Protein AF-A0A8K0F3T7-F1 (afdb_monomer)

Structure (mmCIF, N/CA/C/O backbone):
data_AF-A0A8K0F3T7-F1
#
_entry.id   AF-A0A8K0F3T7-F1
#
loop_
_atom_site.group_PDB
_atom_site.id
_atom_site.type_symbol
_atom_site.label_atom_id
_atom_site.label_alt_id
_atom_site.label_comp_id
_atom_site.label_asym_id
_atom_site.label_entity_id
_atom_site.label_seq_id
_atom_site.pdbx_PDB_ins_code
_atom_site.Cartn_x
_atom_site.Cartn_y
_atom_site.Cartn_z
_atom_site.occupancy
_atom_site.B_iso_or_equiv
_atom_site.auth_seq_id
_atom_site.auth_comp_id
_atom_site.auth_asym_id
_atom_site.auth_atom_id
_atom_site.pdbx_PDB_model_num
ATOM 1 N N . MET A 1 1 ? 2.747 3.593 16.540 1.00 87.81 1 MET A N 1
ATOM 2 C CA . MET A 1 1 ? 2.488 4.051 17.927 1.00 87.81 1 MET A CA 1
ATOM 3 C C . MET A 1 1 ? 2.787 5.531 18.141 1.00 87.81 1 MET A C 1
ATOM 5 O O . MET A 1 1 ? 2.122 6.129 18.968 1.00 87.81 1 MET A O 1
ATOM 9 N N . SER A 1 2 ? 3.743 6.140 17.430 1.00 93.00 2 SER A N 1
ATOM 10 C CA . SER A 1 2 ? 4.017 7.581 17.570 1.00 93.00 2 SER A CA 1
ATOM 11 C C . SER A 1 2 ? 2.900 8.454 16.990 1.00 93.00 2 SER A C 1
ATOM 13 O O . SER A 1 2 ? 2.415 9.349 17.666 1.00 93.00 2 SER A O 1
ATOM 15 N N . ILE A 1 3 ? 2.458 8.155 15.761 1.00 94.00 3 ILE A N 1
ATOM 16 C CA . ILE A 1 3 ? 1.391 8.910 15.084 1.00 94.00 3 ILE A CA 1
ATOM 17 C C . ILE A 1 3 ? 0.014 8.526 15.632 1.00 94.00 3 ILE A C 1
ATOM 19 O O . ILE A 1 3 ? -0.672 9.357 16.211 1.00 94.00 3 ILE A O 1
ATOM 23 N N . GLY A 1 4 ? -0.355 7.243 15.547 1.00 92.88 4 GLY A N 1
ATOM 24 C CA . GLY A 1 4 ? -1.519 6.683 16.247 1.00 92.88 4 GLY A CA 1
ATOM 25 C C . GLY A 1 4 ? -1.241 6.500 17.740 1.00 92.88 4 GLY A C 1
ATOM 26 O O . GLY A 1 4 ? -1.203 5.370 18.227 1.00 92.88 4 GLY A O 1
ATOM 27 N N . SER A 1 5 ? -0.930 7.594 18.433 1.00 92.81 5 SER A N 1
ATOM 28 C CA . SER A 1 5 ? -0.609 7.572 19.859 1.00 92.81 5 SER A CA 1
ATOM 29 C C . SER A 1 5 ? -1.842 7.259 20.699 1.00 92.81 5 SER A C 1
ATOM 31 O O . SER A 1 5 ? -2.964 7.605 20.338 1.00 92.81 5 SER A O 1
ATOM 33 N N . ASN A 1 6 ? -1.628 6.565 21.819 1.00 94.06 6 ASN A N 1
ATOM 34 C CA . ASN A 1 6 ? -2.686 6.156 22.747 1.00 94.06 6 ASN A CA 1
ATOM 35 C C . ASN A 1 6 ? -3.781 5.243 22.144 1.00 94.06 6 ASN A C 1
ATOM 37 O O . ASN A 1 6 ? -4.846 5.081 22.732 1.00 94.06 6 ASN A O 1
ATOM 41 N N . ILE A 1 7 ? -3.509 4.608 21.000 1.00 96.06 7 ILE A N 1
ATOM 42 C CA . ILE A 1 7 ? -4.363 3.575 20.403 1.00 96.06 7 ILE A CA 1
ATOM 43 C C . ILE A 1 7 ? -3.750 2.197 20.710 1.00 96.06 7 ILE A C 1
ATOM 45 O O . ILE A 1 7 ? -2.556 1.995 20.445 1.00 96.06 7 ILE A O 1
ATOM 49 N N . PRO A 1 8 ? -4.522 1.229 21.253 1.00 96.12 8 PRO A N 1
ATOM 50 C CA . PRO A 1 8 ? -4.035 -0.128 21.486 1.00 96.12 8 PRO A CA 1
ATOM 51 C C . PRO A 1 8 ? -3.409 -0.725 20.222 1.00 96.12 8 PRO A C 1
ATOM 53 O O . PRO A 1 8 ? -4.045 -0.789 19.174 1.00 96.12 8 PRO A O 1
ATOM 56 N N . THR A 1 9 ? -2.148 -1.147 20.322 1.00 96.38 9 THR A N 1
ATOM 57 C CA . THR A 1 9 ? -1.361 -1.648 19.187 1.00 96.38 9 THR A CA 1
ATOM 58 C C . THR A 1 9 ? -0.977 -3.097 19.431 1.00 96.38 9 THR A C 1
ATOM 60 O O . THR A 1 9 ? -0.524 -3.444 20.521 1.00 96.38 9 THR A O 1
ATOM 63 N N . TRP A 1 10 ? -1.184 -3.943 18.425 1.00 95.12 10 TRP A N 1
ATOM 64 C CA . TRP A 1 10 ? -0.822 -5.356 18.463 1.00 95.12 10 TRP A CA 1
ATOM 65 C C . TRP A 1 10 ? 0.376 -5.596 17.550 1.00 95.12 10 TRP A C 1
ATOM 67 O O . TRP A 1 10 ? 0.512 -4.941 16.518 1.00 95.12 10 TRP A O 1
ATOM 77 N N . PHE A 1 11 ? 1.211 -6.561 17.920 1.00 92.81 11 PHE A N 1
ATOM 78 C CA . PHE A 1 11 ? 2.224 -7.125 17.038 1.00 92.81 11 PHE A CA 1
ATOM 79 C C . PHE A 1 11 ? 1.815 -8.557 16.726 1.00 92.81 11 PHE A C 1
ATOM 81 O O . PHE A 1 11 ? 1.637 -9.359 17.643 1.00 92.81 11 PHE A O 1
ATOM 88 N N . TRP A 1 12 ? 1.638 -8.853 15.441 1.00 89.31 12 TRP A N 1
ATOM 89 C CA . TRP A 1 12 ? 1.370 -10.202 14.962 1.00 89.31 12 TRP A CA 1
ATOM 90 C C . TRP A 1 12 ? 2.660 -10.791 14.412 1.00 89.31 12 TRP A C 1
ATOM 92 O O . TRP A 1 12 ? 3.339 -10.141 13.621 1.00 89.31 12 TRP A O 1
ATOM 102 N N . SER A 1 13 ? 3.002 -12.005 14.828 1.00 84.00 13 SER A N 1
ATOM 103 C CA . SER A 1 13 ? 4.178 -12.711 14.331 1.00 84.00 13 SER A CA 1
ATOM 104 C C . SER A 1 13 ? 3.802 -14.150 14.021 1.00 84.00 13 SER A C 1
ATOM 106 O O . SER A 1 13 ? 3.342 -14.877 14.897 1.00 84.00 13 SER A O 1
ATOM 108 N N . THR A 1 14 ? 4.008 -14.537 12.769 1.00 76.94 14 THR A N 1
ATOM 109 C CA . THR A 1 14 ? 4.097 -15.927 12.325 1.00 76.94 14 THR A CA 1
ATOM 110 C C . THR A 1 14 ? 5.563 -16.327 12.498 1.00 76.94 14 THR A C 1
ATOM 112 O O . THR A 1 14 ? 6.448 -15.748 11.870 1.00 76.94 14 THR A O 1
ATOM 115 N N . GLY A 1 15 ? 5.860 -17.184 13.474 1.00 65.94 15 GLY A N 1
ATOM 116 C CA . GLY A 1 15 ? 7.243 -17.546 13.792 1.00 65.94 15 GLY A CA 1
ATOM 117 C C . GLY A 1 15 ? 7.843 -18.506 12.760 1.00 65.94 15 GLY A C 1
ATOM 118 O O . GLY A 1 15 ? 7.143 -19.372 12.252 1.00 65.94 15 GLY A O 1
ATOM 119 N N . GLY A 1 16 ? 9.157 -18.423 12.531 1.00 65.06 16 GLY A N 1
ATOM 120 C CA . GLY A 1 16 ? 9.897 -19.383 11.703 1.00 65.06 16 GLY A CA 1
ATOM 121 C C . GLY A 1 16 ? 10.765 -18.728 10.630 1.00 65.06 16 GLY A C 1
ATOM 122 O O . GLY A 1 16 ? 10.668 -17.533 10.372 1.00 65.06 16 GLY A O 1
ATOM 123 N N . LEU A 1 17 ? 11.656 -19.523 10.031 1.00 59.69 17 LEU A N 1
ATOM 124 C CA . LEU A 1 17 ? 12.295 -19.184 8.759 1.00 59.69 17 LEU A CA 1
ATOM 125 C C . LEU A 1 17 ? 11.420 -19.762 7.648 1.00 59.69 17 LEU A C 1
ATOM 127 O O . LEU A 1 17 ? 11.142 -20.962 7.655 1.00 59.69 17 LEU A O 1
ATOM 131 N N . HIS A 1 18 ? 11.000 -18.923 6.708 1.00 64.38 18 HIS A N 1
ATOM 132 C CA . HIS A 1 18 ? 10.172 -19.340 5.583 1.00 64.38 18 HIS A CA 1
ATOM 133 C C . HIS A 1 18 ? 11.027 -19.361 4.312 1.00 64.38 18 HIS A C 1
ATOM 135 O O . HIS A 1 18 ? 11.317 -18.328 3.717 1.00 64.38 18 HIS A O 1
ATOM 141 N N . GLU A 1 19 ? 11.477 -20.551 3.910 1.00 56.78 19 GLU A N 1
ATOM 142 C CA . GLU A 1 19 ? 12.203 -20.748 2.651 1.00 56.78 19 GLU A CA 1
ATOM 143 C C . GLU A 1 19 ? 11.194 -20.805 1.492 1.00 56.78 19 GLU A C 1
ATOM 145 O O . GLU A 1 19 ? 10.711 -21.873 1.123 1.00 56.78 19 GLU A O 1
ATOM 150 N N . GLY A 1 20 ? 10.821 -19.649 0.936 1.00 67.31 20 GLY A N 1
ATOM 151 C CA . GLY A 1 20 ? 10.103 -19.589 -0.340 1.00 67.31 20 GLY A CA 1
ATOM 152 C C . GLY A 1 20 ? 9.117 -18.436 -0.470 1.00 67.31 20 GLY A C 1
ATOM 153 O O . GLY A 1 20 ? 9.285 -17.611 -1.357 1.00 67.31 20 GLY A O 1
ATOM 154 N N . GLN A 1 21 ? 8.084 -18.415 0.371 1.00 68.88 21 GLN A N 1
ATOM 155 C CA . GLN A 1 21 ? 7.034 -17.395 0.356 1.00 68.88 21 GLN A CA 1
ATOM 156 C C . GLN A 1 21 ? 6.893 -16.798 1.743 1.00 68.88 21 GLN A C 1
ATOM 158 O O . GLN A 1 21 ? 6.942 -17.528 2.738 1.00 68.88 21 GLN A O 1
ATOM 163 N N . GLU A 1 22 ? 6.633 -15.498 1.792 1.00 77.56 22 GLU A N 1
ATOM 164 C CA . GLU A 1 22 ? 6.217 -14.866 3.032 1.00 77.56 22 GLU A CA 1
ATOM 165 C C . GLU A 1 22 ? 4.947 -15.558 3.570 1.00 77.56 22 GLU A C 1
ATOM 167 O O . GLU A 1 22 ? 4.042 -15.897 2.790 1.00 77.56 22 GLU A O 1
ATOM 172 N N . PRO A 1 23 ? 4.830 -15.775 4.895 1.00 84.12 23 PRO A N 1
ATOM 173 C CA . PRO A 1 23 ? 3.755 -16.545 5.531 1.00 84.12 23 PRO A CA 1
ATOM 174 C C . PRO A 1 23 ? 2.404 -15.801 5.552 1.00 84.12 23 PRO A C 1
ATOM 176 O O . PRO A 1 23 ? 1.616 -15.918 6.491 1.00 84.12 23 PRO A O 1
ATOM 179 N N . PHE A 1 24 ? 2.092 -15.035 4.502 1.00 84.88 24 PHE A N 1
ATOM 180 C CA . PHE A 1 24 ? 0.858 -14.265 4.378 1.00 84.88 24 PHE A CA 1
ATOM 181 C C . PHE A 1 24 ? -0.384 -15.131 4.488 1.00 84.88 24 PHE A C 1
ATOM 183 O O . PHE A 1 24 ? -1.367 -14.698 5.084 1.00 84.88 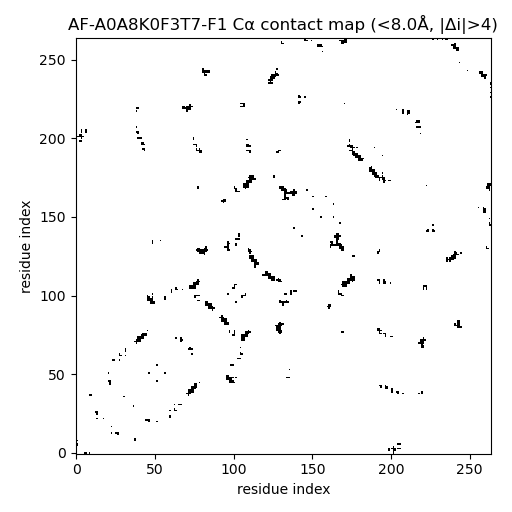24 PHE A O 1
ATOM 190 N N . LEU A 1 25 ? -0.368 -16.334 3.909 1.00 89.19 25 LEU A N 1
ATOM 191 C CA . LEU A 1 25 ? -1.531 -17.210 3.975 1.00 89.19 25 LEU A CA 1
ATOM 192 C C . LEU A 1 25 ? -1.830 -17.630 5.416 1.00 89.19 25 LEU A C 1
ATOM 194 O O . LEU A 1 25 ? -2.983 -17.550 5.824 1.00 89.19 25 LEU A O 1
ATOM 198 N N . GLU A 1 26 ? -0.802 -18.017 6.172 1.00 90.50 26 GLU A N 1
ATOM 199 C CA . GLU A 1 26 ? -0.924 -18.377 7.588 1.00 90.50 26 GLU A CA 1
ATOM 200 C C . GLU A 1 26 ? -1.442 -17.185 8.395 1.00 90.50 26 GLU A C 1
ATOM 202 O O . GLU A 1 26 ? -2.501 -17.273 9.015 1.00 90.50 26 GLU A O 1
ATOM 207 N N . PHE A 1 27 ? -0.790 -16.026 8.265 1.00 92.00 27 PHE A N 1
ATOM 208 C CA . PHE A 1 27 ? -1.228 -14.789 8.911 1.00 92.00 27 PHE A CA 1
ATOM 209 C C . PHE A 1 27 ? -2.701 -14.453 8.611 1.00 92.00 27 PHE A C 1
ATOM 211 O O . PHE A 1 27 ? -3.464 -14.107 9.512 1.00 92.00 27 PHE A O 1
ATOM 218 N N . LEU A 1 28 ? -3.131 -14.552 7.351 1.00 92.81 28 LEU A N 1
ATOM 219 C CA . LEU A 1 28 ? -4.491 -14.200 6.940 1.00 92.81 28 LEU A CA 1
ATOM 220 C C . LEU A 1 28 ? -5.542 -15.239 7.361 1.00 92.81 28 LEU A C 1
ATOM 222 O O . LEU A 1 28 ? -6.709 -14.886 7.587 1.00 92.81 28 LEU A O 1
ATOM 226 N N . GLN A 1 29 ? -5.148 -16.508 7.474 1.00 92.56 29 GLN A N 1
ATOM 227 C CA . GLN A 1 29 ? -5.981 -17.557 8.054 1.00 92.56 29 GLN A CA 1
ATOM 228 C C . GLN A 1 29 ? -6.178 -17.308 9.548 1.00 92.56 29 GLN A C 1
ATOM 230 O O . GLN A 1 29 ? -7.325 -17.213 9.985 1.00 92.56 29 GLN A O 1
ATOM 235 N N . ASP A 1 30 ? -5.105 -17.049 10.293 1.00 93.25 30 ASP A N 1
ATOM 236 C CA . ASP A 1 30 ? -5.209 -16.735 11.718 1.00 93.25 30 ASP A CA 1
ATOM 237 C C . ASP A 1 30 ? -6.005 -15.447 11.965 1.00 93.25 30 ASP A C 1
ATOM 239 O O . ASP A 1 30 ? -6.835 -15.369 12.879 1.00 93.25 30 ASP A O 1
ATOM 243 N N . LEU A 1 31 ? -5.807 -14.434 11.112 1.00 93.81 31 LEU A N 1
ATOM 244 C CA . LEU A 1 31 ? -6.595 -13.208 11.137 1.00 93.81 31 LEU A CA 1
ATOM 245 C C . LEU A 1 31 ? -8.082 -13.532 10.985 1.00 93.81 31 LEU A C 1
ATOM 247 O O . LEU A 1 31 ? -8.900 -12.979 11.721 1.00 93.81 31 LEU A O 1
ATOM 251 N N . SER A 1 32 ? -8.442 -14.405 10.038 1.00 93.56 32 SER A N 1
ATOM 252 C CA . SER A 1 32 ? -9.826 -14.828 9.781 1.00 93.56 32 SER A CA 1
ATOM 253 C C . SER A 1 32 ? -10.441 -15.607 10.941 1.00 93.56 32 SER A C 1
ATOM 255 O O . SER A 1 32 ? -11.632 -15.440 11.204 1.00 93.56 32 SER A O 1
ATOM 257 N N . ASP A 1 33 ? -9.637 -16.409 11.633 1.00 94.50 33 ASP A N 1
ATOM 258 C CA . ASP A 1 33 ? -10.076 -17.257 12.742 1.00 94.50 33 ASP A CA 1
ATOM 259 C C . ASP A 1 33 ? -10.137 -16.498 14.080 1.00 94.50 33 ASP A C 1
ATOM 261 O O . ASP A 1 33 ? -10.765 -16.944 15.043 1.00 94.50 33 ASP A O 1
ATOM 265 N N . THR A 1 34 ? -9.560 -15.297 14.135 1.00 94.88 34 THR A N 1
ATOM 266 C CA . THR A 1 34 ? -9.582 -14.438 15.320 1.00 94.88 34 THR A CA 1
ATOM 267 C C . THR A 1 34 ? -10.763 -13.473 15.282 1.00 94.88 34 THR A C 1
ATOM 269 O O . THR A 1 34 ? -10.870 -12.618 14.403 1.00 94.88 34 THR A O 1
ATOM 272 N N . SER A 1 35 ? -11.659 -13.570 16.269 1.00 92.56 35 SER A N 1
ATOM 273 C CA . SER A 1 35 ? -12.914 -12.802 16.314 1.00 92.56 35 SER A CA 1
ATOM 274 C C . SER A 1 35 ? -12.713 -11.296 16.514 1.00 92.56 35 SER A C 1
ATOM 276 O O . SER A 1 35 ? -13.341 -10.497 15.817 1.00 92.56 35 SER A O 1
ATOM 278 N N . VAL A 1 36 ? -11.825 -10.909 17.433 1.00 93.75 36 VAL A N 1
ATOM 279 C CA . VAL A 1 36 ? -11.496 -9.513 17.748 1.00 93.75 36 VAL A CA 1
ATOM 280 C C . VAL A 1 36 ? -10.074 -9.229 17.296 1.00 93.75 36 VAL A C 1
ATOM 282 O O . VAL A 1 36 ? -9.128 -9.813 17.814 1.00 93.75 36 VAL A O 1
ATOM 285 N N . VAL A 1 37 ? -9.936 -8.320 16.336 1.00 96.06 37 VAL A N 1
ATOM 286 C CA . VAL A 1 37 ? -8.655 -7.925 15.740 1.00 96.06 37 VAL A CA 1
ATOM 287 C C . VAL A 1 37 ? -8.610 -6.402 15.583 1.00 96.06 37 VAL A C 1
ATOM 289 O O . VAL A 1 37 ? -9.671 -5.767 15.554 1.00 96.06 37 VAL A O 1
ATOM 292 N N . PRO A 1 38 ? -7.418 -5.788 15.482 1.00 96.75 38 PRO A N 1
ATOM 293 C CA . PRO A 1 38 ? -7.299 -4.365 15.183 1.00 96.75 38 PRO A CA 1
ATOM 294 C C . PRO A 1 38 ? -7.986 -4.000 13.861 1.00 96.75 38 PRO A C 1
ATOM 296 O O . PRO A 1 38 ? -7.896 -4.736 12.881 1.00 96.75 38 PRO A O 1
ATOM 299 N N . TYR A 1 39 ? -8.638 -2.836 13.814 1.00 97.94 39 TYR A N 1
ATOM 300 C CA . TYR A 1 39 ? -9.322 -2.361 12.603 1.00 97.94 39 TYR A CA 1
ATOM 301 C C . TYR A 1 39 ? -8.370 -1.933 11.485 1.00 97.94 39 TYR A C 1
ATOM 303 O O . TYR A 1 39 ? -8.787 -1.874 10.332 1.00 97.94 39 TYR A O 1
ATOM 311 N N . VAL A 1 40 ? -7.121 -1.601 11.818 1.00 98.44 40 VAL A N 1
ATOM 312 C CA . VAL A 1 40 ? -6.089 -1.200 10.859 1.00 98.44 40 VAL A CA 1
ATOM 313 C C . VAL A 1 40 ? -4.886 -2.115 11.034 1.00 98.44 40 VAL A C 1
ATOM 315 O O . VAL A 1 40 ? -4.372 -2.263 12.142 1.00 98.44 40 VAL A O 1
ATOM 318 N N . ILE A 1 41 ? -4.451 -2.725 9.938 1.00 97.88 41 ILE A N 1
ATOM 319 C CA . ILE A 1 41 ? -3.355 -3.689 9.889 1.00 97.88 41 ILE A CA 1
ATOM 320 C C . ILE A 1 41 ? -2.280 -3.117 8.971 1.00 97.88 41 ILE A C 1
ATOM 322 O O . ILE A 1 41 ? -2.563 -2.798 7.820 1.00 97.88 41 ILE A O 1
ATOM 326 N N . SER A 1 42 ? -1.064 -2.978 9.494 1.00 97.81 42 SER A N 1
ATOM 327 C CA . SER A 1 42 ? 0.100 -2.454 8.775 1.00 97.81 42 SER A CA 1
ATOM 328 C C . SER A 1 42 ? 1.072 -3.578 8.474 1.00 97.81 42 SER A C 1
ATOM 330 O O . SER A 1 42 ? 1.465 -4.284 9.402 1.00 97.81 42 SER A O 1
ATOM 332 N N . ILE A 1 43 ? 1.478 -3.727 7.213 1.00 96.00 43 ILE A N 1
ATOM 333 C CA . ILE A 1 43 ? 2.344 -4.825 6.778 1.00 96.00 43 ILE A CA 1
ATOM 334 C C . ILE A 1 43 ? 3.451 -4.295 5.862 1.00 96.00 43 ILE A C 1
ATOM 336 O O . ILE A 1 43 ? 3.182 -3.603 4.885 1.00 96.00 43 ILE A O 1
ATOM 340 N N . SER A 1 44 ? 4.695 -4.650 6.178 1.00 92.31 44 SER A N 1
ATOM 341 C CA . SER A 1 44 ? 5.896 -4.228 5.445 1.00 92.31 44 SER A CA 1
ATOM 342 C C . SER A 1 44 ? 6.689 -5.449 4.967 1.00 92.31 44 SER A C 1
ATOM 344 O O . SER A 1 44 ? 7.851 -5.618 5.313 1.00 92.31 44 SER A O 1
ATOM 346 N N . TYR A 1 45 ? 6.009 -6.331 4.235 1.00 88.56 45 TYR A N 1
ATOM 347 C CA . TYR A 1 45 ? 6.560 -7.534 3.610 1.00 88.56 45 TYR A CA 1
ATOM 348 C C . TYR A 1 45 ? 5.963 -7.672 2.208 1.00 88.56 45 TYR A C 1
ATOM 350 O O . TYR A 1 45 ? 4.823 -7.246 1.983 1.00 88.56 45 TYR A O 1
ATOM 358 N N . GLY A 1 46 ? 6.692 -8.308 1.297 1.00 91.50 46 GLY A N 1
ATOM 359 C CA . GLY A 1 46 ? 6.235 -8.579 -0.059 1.00 91.50 46 GLY A CA 1
ATOM 360 C C . GLY A 1 46 ? 7.225 -9.435 -0.838 1.00 91.50 46 GLY A C 1
ATOM 361 O O . GLY A 1 46 ? 8.397 -9.522 -0.487 1.00 91.50 46 GLY A O 1
ATOM 362 N N . ASP A 1 47 ? 6.722 -10.041 -1.903 1.00 93.00 47 ASP A N 1
ATOM 363 C CA . ASP A 1 47 ? 7.480 -10.776 -2.904 1.00 93.00 47 ASP A CA 1
ATOM 364 C C . ASP A 1 47 ? 7.264 -10.102 -4.264 1.00 93.00 47 ASP A C 1
ATOM 366 O O . ASP A 1 47 ? 6.197 -9.535 -4.522 1.00 93.00 47 ASP A O 1
ATOM 370 N N . HIS A 1 48 ? 8.213 -10.239 -5.185 1.00 94.06 48 HIS A N 1
ATOM 371 C CA . HIS A 1 48 ? 7.967 -9.854 -6.573 1.00 94.06 48 HIS A CA 1
ATOM 372 C C . HIS A 1 48 ? 6.782 -10.648 -7.137 1.00 94.06 48 HIS A C 1
ATOM 374 O O . HIS A 1 48 ? 6.746 -11.876 -7.076 1.00 94.06 48 HIS A O 1
ATOM 380 N N . GLU A 1 49 ? 5.818 -9.973 -7.762 1.00 95.38 49 GLU A N 1
ATOM 381 C CA . GLU A 1 49 ? 4.580 -10.595 -8.251 1.00 95.38 49 GLU A CA 1
ATOM 382 C C . GLU A 1 49 ? 4.859 -11.771 -9.209 1.00 95.38 49 GLU A C 1
ATOM 384 O O . GLU A 1 49 ? 4.117 -12.752 -9.253 1.00 95.38 49 GLU A O 1
ATOM 389 N N . ARG A 1 50 ? 5.975 -11.703 -9.948 1.00 94.31 50 ARG A N 1
ATOM 390 C CA . ARG A 1 50 ? 6.430 -12.729 -10.897 1.00 94.31 50 ARG A CA 1
ATOM 391 C C . ARG A 1 50 ? 6.860 -14.043 -10.233 1.00 94.31 50 ARG A C 1
ATOM 393 O O . ARG A 1 50 ? 6.803 -15.084 -10.887 1.00 94.31 50 ARG A O 1
ATOM 400 N N . THR A 1 51 ? 7.339 -14.021 -8.988 1.00 93.38 51 THR A N 1
ATOM 401 C CA . THR A 1 51 ? 7.842 -15.228 -8.302 1.00 93.38 51 THR A CA 1
ATOM 402 C C . THR A 1 51 ? 6.714 -16.069 -7.708 1.00 93.38 51 THR A C 1
ATOM 404 O O . THR A 1 51 ? 6.920 -17.237 -7.373 1.00 93.38 51 THR A O 1
ATOM 407 N N . LEU A 1 52 ? 5.505 -15.511 -7.623 1.00 94.00 52 LEU A N 1
ATOM 408 C CA . LEU A 1 52 ? 4.330 -16.162 -7.065 1.00 94.00 52 LEU A CA 1
ATOM 409 C C . LEU A 1 52 ? 3.451 -16.782 -8.155 1.00 94.00 52 LEU A C 1
ATOM 411 O O . LEU A 1 52 ? 3.321 -16.269 -9.266 1.00 94.00 52 LEU A O 1
ATOM 415 N N . SER A 1 53 ? 2.765 -17.878 -7.821 1.00 95.62 53 SER A N 1
ATOM 416 C CA . SER A 1 53 ? 1.731 -18.412 -8.708 1.00 95.62 53 SER A CA 1
ATOM 417 C C . SER A 1 53 ? 0.494 -17.514 -8.705 1.00 95.62 53 SER A C 1
ATOM 419 O O . SER A 1 53 ? 0.088 -16.961 -7.676 1.00 95.62 53 SER A O 1
ATOM 421 N N . VAL A 1 54 ? -0.161 -17.402 -9.861 1.00 97.19 54 VAL A N 1
ATOM 422 C CA . VAL A 1 54 ? -1.408 -16.636 -10.000 1.00 97.19 54 VAL A CA 1
ATOM 423 C C . VAL A 1 54 ? -2.497 -17.196 -9.081 1.00 97.19 54 VAL A C 1
ATOM 425 O O . VAL A 1 54 ? -3.299 -16.441 -8.533 1.00 97.19 54 VAL A O 1
ATOM 428 N N . GLU A 1 55 ? -2.525 -18.511 -8.878 1.00 96.88 55 GLU A N 1
ATOM 429 C CA . GLU A 1 55 ? -3.442 -19.199 -7.972 1.00 96.88 55 GLU A CA 1
ATOM 430 C C . GLU A 1 55 ? -3.219 -18.778 -6.517 1.00 96.88 55 GLU A C 1
ATOM 432 O O . GLU A 1 55 ? -4.193 -18.487 -5.817 1.00 96.88 55 GLU A O 1
ATOM 437 N N . TYR A 1 56 ? -1.959 -18.696 -6.074 1.00 95.62 56 TYR A N 1
ATOM 438 C CA . TYR A 1 56 ? -1.618 -18.235 -4.730 1.00 95.62 56 TYR A CA 1
ATOM 439 C C . TYR A 1 56 ? -2.048 -16.784 -4.526 1.00 95.62 56 TYR A C 1
ATOM 441 O O . TYR A 1 56 ? -2.790 -16.487 -3.590 1.00 95.62 56 TYR A O 1
ATOM 449 N N . MET A 1 57 ? -1.688 -15.887 -5.446 1.00 97.00 57 MET A N 1
ATOM 450 C CA . MET A 1 57 ? -2.052 -14.474 -5.319 1.00 97.00 57 MET A CA 1
ATOM 451 C C . MET A 1 57 ? -3.574 -14.262 -5.361 1.00 97.00 57 MET A C 1
ATOM 453 O O . MET A 1 57 ? -4.122 -13.459 -4.604 1.00 97.00 57 MET A O 1
ATOM 457 N N . LYS A 1 58 ? -4.303 -15.031 -6.184 1.00 97.81 58 LYS A N 1
ATOM 458 C CA . LYS A 1 58 ? -5.775 -15.039 -6.170 1.00 97.81 58 LYS A CA 1
ATOM 459 C C . LYS A 1 58 ? -6.332 -15.532 -4.837 1.00 97.81 58 LYS A C 1
ATOM 461 O O . LYS A 1 58 ? -7.296 -14.945 -4.350 1.00 97.81 58 LYS A O 1
ATOM 466 N N . ARG A 1 59 ? -5.742 -16.573 -4.236 1.00 96.81 59 ARG A N 1
ATOM 467 C CA . ARG A 1 59 ? -6.141 -17.061 -2.909 1.00 96.81 59 ARG A CA 1
ATOM 468 C C . ARG A 1 59 ? -5.921 -15.991 -1.843 1.00 96.81 59 ARG A C 1
ATOM 470 O O . ARG A 1 59 ? -6.853 -15.702 -1.100 1.00 96.81 59 ARG A O 1
ATOM 477 N N . ILE A 1 60 ? -4.748 -15.369 -1.806 1.00 97.19 60 ILE A N 1
ATOM 478 C CA . ILE A 1 60 ? -4.446 -14.277 -0.875 1.00 97.19 60 ILE A CA 1
ATOM 479 C C . ILE A 1 60 ? -5.426 -13.104 -1.066 1.00 97.19 60 ILE A C 1
ATOM 481 O O . ILE A 1 60 ? -5.961 -12.580 -0.093 1.00 97.19 60 ILE A O 1
ATOM 485 N N . ASN A 1 61 ? -5.791 -12.761 -2.305 1.00 97.81 61 ASN A N 1
ATOM 486 C CA . ASN A 1 61 ? -6.807 -11.735 -2.561 1.00 97.81 61 ASN A CA 1
ATOM 487 C C . ASN A 1 61 ? -8.207 -12.090 -2.048 1.00 97.81 61 ASN A C 1
ATOM 489 O O . ASN A 1 61 ? -8.969 -11.182 -1.713 1.00 97.81 61 ASN A O 1
ATOM 493 N N . VAL A 1 62 ? -8.582 -13.371 -1.991 1.00 97.88 62 VAL A N 1
ATOM 494 C CA . VAL A 1 62 ? -9.829 -13.787 -1.326 1.00 97.88 62 VAL A CA 1
ATOM 495 C C . VAL A 1 62 ? -9.740 -13.515 0.174 1.00 97.88 62 VAL A C 1
ATOM 497 O O . VAL A 1 62 ? -10.707 -13.041 0.768 1.00 97.88 62 VAL A O 1
ATOM 500 N N . GLU A 1 63 ? -8.583 -13.745 0.788 1.00 97.81 63 GLU A N 1
ATOM 501 C CA . GLU A 1 63 ? -8.382 -13.444 2.204 1.00 97.81 63 GLU A CA 1
ATOM 502 C C . GLU A 1 63 ? -8.413 -11.929 2.493 1.00 97.81 63 GLU A C 1
ATOM 504 O O . GLU A 1 63 ? -9.060 -11.500 3.449 1.00 97.81 63 GLU A O 1
ATOM 509 N N . PHE A 1 64 ? -7.840 -11.087 1.624 1.00 98.00 64 PHE A N 1
ATOM 510 C CA . PHE A 1 64 ? -7.994 -9.628 1.743 1.00 98.00 64 PHE A CA 1
ATOM 511 C C . PHE A 1 64 ? -9.445 -9.173 1.578 1.00 98.00 64 PHE A C 1
ATOM 513 O O . PHE A 1 64 ? -9.912 -8.313 2.323 1.00 98.00 64 PHE A O 1
ATOM 520 N N . GLN A 1 65 ? -10.204 -9.786 0.665 1.00 97.88 65 GLN A N 1
ATOM 521 C CA . GLN A 1 65 ? -11.641 -9.526 0.549 1.00 97.88 65 GLN A CA 1
ATOM 522 C C . GLN A 1 65 ? -12.391 -9.908 1.830 1.00 97.88 65 GLN A C 1
ATOM 524 O O . GLN A 1 65 ? -13.234 -9.136 2.289 1.00 97.88 65 GLN A O 1
ATOM 529 N N . LYS A 1 66 ? -12.064 -11.056 2.442 1.00 97.44 66 LYS A N 1
ATOM 530 C CA . LYS A 1 66 ? -12.622 -11.472 3.740 1.00 97.44 66 LYS A CA 1
ATOM 531 C C . LYS A 1 66 ? -12.323 -10.447 4.839 1.00 97.44 66 LYS A C 1
ATOM 533 O O . LYS A 1 66 ? -13.210 -10.120 5.626 1.00 97.44 66 LYS A O 1
ATOM 538 N N . ALA A 1 67 ? -11.110 -9.903 4.883 1.00 96.62 67 ALA A N 1
ATOM 539 C CA . ALA A 1 67 ? -10.769 -8.827 5.809 1.00 96.62 67 ALA A CA 1
ATOM 540 C C . ALA A 1 67 ? -11.567 -7.540 5.520 1.00 96.62 67 ALA A C 1
ATOM 542 O O . ALA A 1 67 ? -12.125 -6.936 6.438 1.00 96.62 67 ALA A O 1
ATOM 543 N N . GLY A 1 68 ? -11.710 -7.168 4.246 1.00 96.00 68 GLY A N 1
ATOM 544 C CA . GLY A 1 68 ? -12.490 -6.006 3.821 1.00 96.00 68 GLY A CA 1
ATOM 545 C C . GLY A 1 68 ? -13.966 -6.086 4.228 1.00 96.00 68 GLY A C 1
ATOM 546 O O . GLY A 1 68 ? -14.501 -5.117 4.767 1.00 96.00 68 GLY A O 1
ATOM 547 N N . VAL A 1 69 ? -14.625 -7.242 4.061 1.00 95.56 69 VAL A N 1
ATOM 548 C CA . VAL A 1 69 ? -16.032 -7.421 4.490 1.00 95.56 69 VAL A CA 1
ATOM 549 C C . VAL A 1 69 ? -16.202 -7.431 6.010 1.00 95.56 69 VAL A C 1
ATOM 551 O O . VAL A 1 69 ? -17.286 -7.129 6.503 1.00 95.56 69 VAL A O 1
ATOM 554 N N . ARG A 1 70 ? -15.135 -7.721 6.764 1.00 96.06 70 ARG A N 1
ATOM 555 C CA . ARG A 1 70 ? -15.094 -7.560 8.226 1.00 96.06 70 ARG A CA 1
ATOM 556 C C . ARG A 1 70 ? -14.874 -6.109 8.666 1.00 96.06 70 ARG A C 1
ATOM 558 O O . ARG A 1 70 ? -14.839 -5.845 9.864 1.00 96.06 70 ARG A O 1
ATOM 565 N N . GLY A 1 71 ? -14.733 -5.172 7.727 1.00 96.56 71 GLY A N 1
ATOM 566 C CA . GLY A 1 71 ? -14.485 -3.764 8.025 1.00 96.56 71 GLY A CA 1
ATOM 567 C C . GLY A 1 71 ? -13.046 -3.479 8.449 1.00 96.56 71 GLY A C 1
ATOM 568 O O . GLY A 1 71 ? -12.810 -2.486 9.135 1.00 96.56 71 GLY A O 1
ATOM 569 N N . LEU A 1 72 ? -12.091 -4.328 8.057 1.00 98.19 72 LEU A N 1
ATOM 570 C CA . LEU A 1 72 ? -10.671 -4.115 8.326 1.00 98.19 72 LEU A CA 1
ATOM 571 C C . LEU A 1 72 ? -10.036 -3.286 7.207 1.00 98.19 72 LEU A C 1
ATOM 573 O O . LEU A 1 72 ? -10.342 -3.462 6.026 1.00 98.19 72 LEU A O 1
ATOM 577 N N . THR A 1 73 ? -9.131 -2.395 7.589 1.00 98.50 73 THR A N 1
ATOM 578 C CA . THR A 1 73 ? -8.242 -1.673 6.684 1.00 98.50 73 THR A CA 1
ATOM 579 C C . THR A 1 73 ? -6.879 -2.350 6.707 1.00 98.50 73 THR A C 1
ATOM 581 O O . THR A 1 73 ? -6.262 -2.443 7.766 1.00 98.50 73 THR A O 1
ATOM 584 N N . ILE A 1 74 ? -6.394 -2.811 5.557 1.00 98.12 74 ILE A N 1
ATOM 585 C CA . ILE A 1 74 ? -5.049 -3.382 5.437 1.00 98.12 74 ILE A CA 1
ATOM 586 C C . ILE A 1 74 ? -4.208 -2.440 4.586 1.00 98.12 74 ILE A C 1
ATOM 588 O O . ILE A 1 74 ? -4.576 -2.160 3.442 1.00 98.12 74 ILE A O 1
ATOM 592 N N . VAL A 1 75 ? -3.106 -1.955 5.157 1.00 98.44 75 VAL A N 1
ATOM 593 C CA . VAL A 1 75 ? -2.122 -1.121 4.468 1.00 98.44 75 VAL A CA 1
ATOM 594 C C . VAL A 1 75 ? -0.818 -1.888 4.265 1.00 98.44 75 VAL A C 1
ATOM 596 O O . VAL A 1 75 ? -0.334 -2.545 5.190 1.00 98.44 75 VAL A O 1
ATOM 599 N N . PHE A 1 76 ? -0.267 -1.800 3.058 1.00 98.12 76 PHE A N 1
ATOM 600 C CA . PHE A 1 76 ? 0.976 -2.465 2.666 1.00 98.12 76 PHE A CA 1
ATOM 601 C C . PHE A 1 76 ? 2.020 -1.458 2.201 1.00 98.12 76 PHE A C 1
ATOM 603 O O . PHE A 1 76 ? 1.676 -0.512 1.495 1.00 98.12 76 PHE A O 1
ATOM 610 N N . ALA A 1 77 ? 3.284 -1.701 2.536 1.00 98.25 77 ALA A N 1
ATOM 611 C CA . ALA A 1 77 ? 4.405 -1.013 1.907 1.00 98.25 77 ALA A CA 1
ATOM 612 C C . ALA A 1 77 ? 4.427 -1.307 0.402 1.00 98.25 77 ALA A C 1
ATOM 614 O O . ALA A 1 77 ? 4.160 -2.434 -0.017 1.00 98.25 77 ALA A O 1
ATOM 615 N N . SER A 1 78 ? 4.718 -0.297 -0.417 1.00 97.75 78 SER A N 1
ATOM 616 C CA . SER A 1 78 ? 4.750 -0.455 -1.873 1.00 97.75 78 SER A CA 1
ATOM 617 C C . SER A 1 78 ? 6.003 -1.146 -2.408 1.00 97.75 78 SER A C 1
ATOM 619 O O . SER A 1 78 ? 6.006 -1.505 -3.582 1.00 97.75 78 SER A O 1
ATOM 621 N N . GLY A 1 79 ? 7.051 -1.268 -1.588 1.00 95.62 79 GLY A N 1
ATOM 622 C CA . GLY A 1 79 ? 8.388 -1.701 -1.997 1.00 95.62 79 GLY A CA 1
ATOM 623 C C . GLY A 1 79 ? 9.379 -0.535 -2.034 1.00 95.62 79 GLY A C 1
ATOM 624 O O . GLY A 1 79 ? 8.966 0.629 -2.045 1.00 95.62 79 GLY A O 1
ATOM 625 N N . ASP A 1 80 ? 10.674 -0.858 -2.039 1.00 94.88 80 ASP A N 1
ATOM 626 C CA . ASP A 1 80 ? 11.784 0.107 -1.936 1.00 94.88 80 ASP A CA 1
ATOM 627 C C . ASP A 1 80 ? 12.712 0.095 -3.178 1.00 94.88 80 ASP A C 1
ATOM 629 O O . ASP A 1 80 ? 13.797 0.674 -3.164 1.00 94.88 80 ASP A O 1
ATOM 633 N N . ASP A 1 81 ? 12.267 -0.533 -4.275 1.00 91.25 81 ASP A N 1
ATOM 634 C CA . ASP A 1 81 ? 13.020 -0.689 -5.532 1.00 91.25 81 ASP A CA 1
ATOM 635 C C . ASP A 1 81 ? 12.412 0.103 -6.711 1.00 91.25 81 ASP A C 1
ATOM 637 O O . ASP A 1 81 ? 12.607 -0.224 -7.887 1.00 91.25 81 ASP A O 1
ATOM 641 N N . GLY A 1 82 ? 11.655 1.167 -6.426 1.00 90.62 82 GLY A N 1
ATOM 642 C CA . GLY A 1 82 ? 11.040 2.002 -7.459 1.00 90.62 82 GLY A CA 1
ATOM 643 C C . GLY A 1 82 ? 10.018 1.228 -8.303 1.00 90.62 82 GLY A C 1
ATOM 644 O O . GLY A 1 82 ? 9.068 0.650 -7.785 1.00 90.62 82 GLY A O 1
ATOM 645 N N . ALA A 1 83 ? 10.194 1.203 -9.625 1.00 89.69 83 ALA A N 1
ATOM 646 C CA . ALA A 1 83 ? 9.342 0.386 -10.500 1.00 89.69 83 ALA A CA 1
ATOM 647 C C . ALA A 1 83 ? 9.723 -1.108 -10.524 1.00 89.69 83 ALA A C 1
ATOM 649 O O . ALA A 1 83 ? 9.067 -1.900 -11.204 1.00 89.69 83 ALA A O 1
ATOM 650 N N . GLY A 1 84 ? 10.803 -1.486 -9.835 1.00 90.81 84 GLY A N 1
ATOM 651 C CA . GLY A 1 84 ? 11.441 -2.783 -9.994 1.00 90.81 84 GLY A CA 1
ATOM 652 C C . GLY A 1 84 ? 12.091 -2.940 -11.374 1.00 90.81 84 GLY A C 1
ATOM 653 O O . GLY A 1 84 ? 11.834 -2.185 -12.319 1.00 90.81 84 GLY A O 1
ATOM 654 N N . CYS A 1 85 ? 12.961 -3.936 -11.507 1.00 90.06 85 CYS A N 1
ATOM 655 C CA . CYS A 1 85 ? 13.645 -4.211 -12.763 1.00 90.06 85 CYS A CA 1
ATOM 656 C C . CYS A 1 85 ? 13.927 -5.702 -12.901 1.00 90.06 85 CYS A C 1
ATOM 658 O O . CYS A 1 85 ? 14.833 -6.240 -12.267 1.00 90.06 85 CYS A O 1
ATOM 660 N N . HIS A 1 86 ? 13.210 -6.342 -13.818 1.00 91.19 86 HIS A N 1
ATOM 661 C CA . HIS A 1 86 ? 13.490 -7.712 -14.196 1.00 91.19 86 HIS A CA 1
ATOM 662 C C . HIS A 1 86 ? 14.253 -7.753 -15.518 1.00 91.19 86 HIS A C 1
ATOM 664 O O . HIS A 1 86 ? 13.768 -7.252 -16.536 1.00 91.19 86 HIS A O 1
ATOM 670 N N . ARG A 1 87 ? 15.431 -8.386 -15.512 1.00 91.94 87 ARG A N 1
ATOM 671 C CA . ARG A 1 87 ? 16.224 -8.671 -16.714 1.00 91.94 87 ARG A CA 1
ATOM 672 C C . ARG A 1 87 ? 16.005 -10.113 -17.160 1.00 91.94 87 ARG A C 1
ATOM 674 O O . ARG A 1 87 ? 16.296 -11.044 -16.412 1.00 91.94 87 ARG A O 1
ATOM 681 N N . PHE A 1 88 ? 15.575 -10.283 -18.403 1.00 89.94 88 PHE A N 1
ATOM 682 C CA . PHE A 1 88 ? 15.449 -11.586 -19.046 1.00 89.94 88 PHE A CA 1
ATOM 683 C C . PHE A 1 88 ? 16.790 -12.071 -19.623 1.00 89.94 88 PHE A C 1
ATOM 685 O O . PHE A 1 88 ? 17.733 -11.296 -19.812 1.00 89.94 88 PHE A O 1
ATOM 692 N N . GLU A 1 89 ? 16.877 -13.368 -19.935 1.00 91.75 89 GLU A N 1
ATOM 693 C CA . GLU A 1 89 ? 18.075 -13.985 -20.533 1.00 91.75 89 GLU A CA 1
ATOM 694 C C . GLU A 1 89 ? 18.453 -13.373 -21.891 1.00 91.75 89 GLU A C 1
ATOM 696 O O . GLU A 1 89 ? 19.628 -13.337 -22.245 1.00 91.75 89 GLU A O 1
ATOM 701 N N . ASP A 1 90 ? 17.471 -12.849 -22.628 1.00 91.81 90 ASP A N 1
ATOM 702 C CA . ASP A 1 90 ? 17.654 -12.169 -23.915 1.00 91.81 90 ASP A CA 1
ATOM 703 C C . ASP A 1 90 ? 18.065 -10.688 -23.782 1.00 91.81 90 ASP A C 1
ATOM 705 O O . ASP A 1 90 ? 18.051 -9.945 -24.762 1.00 91.81 90 ASP A O 1
ATOM 709 N N . GLU A 1 91 ? 18.428 -10.257 -22.570 1.00 88.31 91 GLU A N 1
ATOM 710 C CA . GLU A 1 91 ? 18.780 -8.878 -22.214 1.00 88.31 91 GLU A CA 1
ATOM 711 C C . GLU A 1 91 ? 17.647 -7.856 -22.391 1.00 88.31 91 GLU A C 1
ATOM 713 O O . GLU A 1 91 ? 17.890 -6.647 -22.339 1.00 88.31 91 GLU A O 1
ATOM 718 N N . SER A 1 92 ? 16.402 -8.310 -22.558 1.00 90.25 92 SER A N 1
ATOM 719 C CA . SER A 1 92 ? 15.237 -7.442 -22.420 1.00 90.25 92 SER A CA 1
ATOM 720 C C . SER A 1 92 ? 14.934 -7.159 -20.943 1.00 90.25 92 SER A C 1
ATOM 722 O O . SER A 1 92 ? 15.363 -7.883 -20.040 1.00 90.25 92 SER A O 1
ATOM 724 N N . TYR A 1 93 ? 14.212 -6.065 -20.695 1.00 91.44 93 TYR A N 1
ATOM 725 C CA . TYR A 1 93 ? 13.866 -5.599 -19.354 1.00 91.44 93 TYR A CA 1
ATOM 726 C C . TYR A 1 93 ? 12.364 -5.349 -19.252 1.00 91.44 93 TYR A C 1
ATOM 728 O O . TYR A 1 93 ? 11.740 -4.958 -20.241 1.00 91.44 93 TYR A O 1
ATOM 736 N N . THR A 1 94 ? 11.807 -5.521 -18.056 1.00 93.69 94 THR A N 1
ATOM 737 C CA . THR A 1 94 ? 10.445 -5.108 -17.684 1.00 93.69 94 THR A CA 1
ATOM 738 C C . THR A 1 94 ? 10.433 -4.570 -16.257 1.00 93.69 94 THR A C 1
ATOM 740 O O . THR A 1 94 ? 11.320 -4.900 -15.469 1.00 93.69 94 THR A O 1
ATOM 743 N N . PHE A 1 95 ? 9.433 -3.759 -15.912 1.00 95.12 95 PHE A N 1
ATOM 744 C CA . PHE A 1 95 ? 9.172 -3.416 -14.515 1.00 95.12 95 PHE A CA 1
ATOM 745 C C . PHE A 1 95 ? 8.642 -4.629 -13.756 1.00 95.12 95 PHE A C 1
ATOM 747 O O . PHE A 1 95 ? 8.005 -5.517 -14.338 1.00 95.12 95 PHE A O 1
ATOM 754 N N . GLU A 1 96 ? 8.932 -4.659 -12.461 1.00 94.69 96 GLU A N 1
ATOM 755 C CA . GLU A 1 96 ? 8.690 -5.801 -11.586 1.00 94.69 96 GLU A CA 1
ATOM 756 C C . GLU A 1 96 ? 7.841 -5.336 -10.398 1.00 94.69 96 GLU A C 1
ATOM 758 O O . GLU A 1 96 ? 8.382 -4.830 -9.420 1.00 94.69 96 GLU A O 1
ATOM 763 N N . PRO A 1 97 ? 6.500 -5.426 -10.501 1.00 95.94 97 PRO A N 1
ATOM 764 C CA . PRO A 1 97 ? 5.623 -5.051 -9.406 1.00 95.94 97 PRO A CA 1
ATOM 765 C C . PRO A 1 97 ? 5.706 -6.060 -8.254 1.00 95.94 97 PRO A C 1
ATOM 767 O O . PRO A 1 97 ? 5.912 -7.252 -8.483 1.00 95.94 97 PRO A O 1
ATOM 770 N N . ASP A 1 98 ? 5.433 -5.598 -7.037 1.00 95.56 98 ASP A N 1
ATOM 771 C CA . ASP A 1 98 ? 5.420 -6.412 -5.821 1.00 95.56 98 ASP A CA 1
ATOM 772 C C . ASP A 1 98 ? 4.000 -6.819 -5.419 1.00 95.56 98 ASP A C 1
ATOM 774 O O . ASP A 1 98 ? 3.024 -6.084 -5.594 1.00 95.56 98 ASP A O 1
ATOM 778 N N . PHE A 1 99 ? 3.883 -7.993 -4.811 1.00 96.94 99 PHE A N 1
ATOM 779 C CA . PHE A 1 99 ? 2.681 -8.503 -4.170 1.00 96.94 99 PHE A CA 1
ATOM 780 C C . PHE A 1 99 ? 2.982 -8.744 -2.682 1.00 96.94 99 PHE A C 1
ATOM 782 O O . PHE A 1 99 ? 4.007 -9.345 -2.380 1.00 96.94 99 PHE A O 1
ATOM 789 N N . PRO A 1 100 ? 2.118 -8.341 -1.729 1.00 97.25 100 PRO A N 1
ATOM 790 C CA . PRO A 1 100 ? 0.719 -7.936 -1.911 1.00 97.25 100 PRO A CA 1
ATOM 791 C C . PRO A 1 100 ? 0.418 -6.506 -2.375 1.00 97.25 100 PRO A C 1
ATOM 793 O O . PRO A 1 100 ? -0.756 -6.208 -2.596 1.00 97.25 100 PRO A O 1
ATOM 796 N N . ALA A 1 101 ? 1.414 -5.634 -2.549 1.00 97.44 101 ALA A N 1
ATOM 797 C CA . ALA A 1 101 ? 1.215 -4.234 -2.951 1.00 97.44 101 ALA A CA 1
ATOM 798 C C . ALA A 1 101 ? 0.353 -4.069 -4.227 1.00 97.44 101 ALA A C 1
ATOM 800 O O . ALA A 1 101 ? -0.468 -3.151 -4.332 1.00 97.44 101 ALA A O 1
ATOM 801 N N . SER A 1 102 ? 0.458 -4.995 -5.179 1.00 98.06 102 SER A N 1
ATOM 802 C CA . SER A 1 102 ? -0.330 -5.009 -6.412 1.00 98.06 102 SER A CA 1
ATOM 803 C C . SER A 1 102 ? -1.784 -5.486 -6.244 1.00 98.06 102 SER A C 1
ATOM 805 O O . SER A 1 102 ? -2.580 -5.385 -7.183 1.00 98.06 102 SER A O 1
ATOM 807 N N . SER A 1 103 ? -2.185 -5.966 -5.061 1.00 98.44 103 SER A N 1
ATOM 808 C CA . SER A 1 103 ? -3.561 -6.391 -4.792 1.00 98.44 103 SE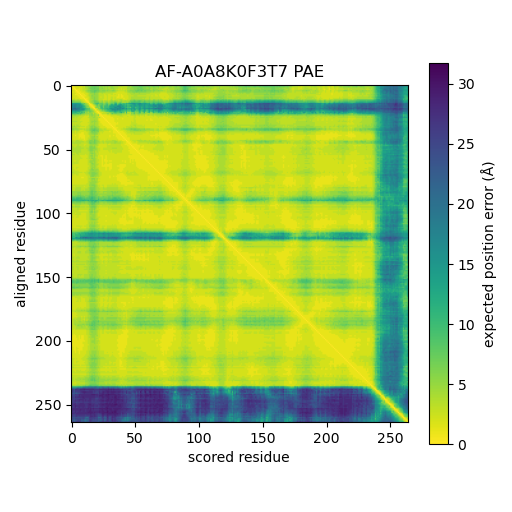R A CA 1
ATOM 809 C C . SER A 1 103 ? -4.540 -5.207 -4.877 1.00 98.44 103 SER A C 1
ATOM 811 O O . SER A 1 103 ? -4.274 -4.145 -4.314 1.00 98.44 103 SER A O 1
ATOM 813 N N . PRO A 1 104 ? -5.713 -5.364 -5.525 1.00 98.44 104 PRO A N 1
ATOM 814 C CA . PRO A 1 104 ? -6.749 -4.331 -5.568 1.00 98.44 104 PRO A CA 1
ATOM 815 C C . PRO A 1 104 ? -7.589 -4.258 -4.277 1.00 98.44 104 PRO A C 1
ATOM 817 O O . PRO A 1 104 ? -8.577 -3.528 -4.233 1.00 98.44 104 PRO A O 1
ATOM 820 N N . TYR A 1 105 ? -7.257 -5.049 -3.251 1.00 98.38 105 TYR A N 1
ATOM 821 C CA . TYR A 1 105 ? -8.014 -5.147 -1.994 1.00 98.38 105 TYR A CA 1
ATOM 822 C C . TYR A 1 105 ? -7.226 -4.674 -0.769 1.00 98.38 105 TYR A C 1
ATOM 824 O O . TYR A 1 105 ? -7.683 -4.848 0.360 1.00 98.38 105 TYR A O 1
ATOM 832 N N . VAL A 1 106 ? -6.066 -4.059 -0.989 1.00 98.38 106 VAL A N 1
ATOM 833 C CA . VAL A 1 106 ? -5.239 -3.438 0.048 1.00 98.38 106 VAL A CA 1
ATOM 834 C C . VAL A 1 106 ? -4.969 -1.987 -0.318 1.00 98.38 106 VAL A C 1
ATOM 836 O O . VAL A 1 106 ? -5.025 -1.626 -1.493 1.00 98.38 106 VAL A O 1
ATOM 839 N N . THR A 1 107 ? -4.681 -1.161 0.680 1.00 98.62 107 THR A N 1
ATOM 840 C CA . THR A 1 107 ? -4.211 0.208 0.467 1.00 98.62 107 THR A CA 1
ATOM 841 C C . THR A 1 107 ? -2.686 0.210 0.467 1.00 98.62 107 THR A C 1
ATOM 843 O O . THR A 1 107 ? -2.055 0.005 1.500 1.00 98.62 107 THR A O 1
ATOM 846 N N . THR A 1 108 ? -2.081 0.433 -0.687 1.00 98.75 108 THR A N 1
ATOM 847 C CA . THR A 1 108 ? -0.630 0.413 -0.864 1.00 98.75 108 THR A CA 1
ATOM 848 C C . THR A 1 108 ? -0.044 1.795 -0.607 1.00 98.75 108 THR A C 1
ATOM 850 O O . THR A 1 108 ? -0.512 2.785 -1.172 1.00 98.75 108 THR A O 1
ATOM 853 N N . VAL A 1 109 ? 0.974 1.850 0.249 1.00 98.62 109 VAL A N 1
ATOM 854 C CA . VAL A 1 109 ? 1.605 3.067 0.758 1.00 98.62 109 VAL A CA 1
ATOM 855 C C . VAL A 1 109 ? 2.995 3.226 0.150 1.00 98.62 109 VAL A C 1
ATOM 857 O O . VAL A 1 109 ? 3.904 2.450 0.445 1.00 98.62 109 VAL A O 1
ATOM 860 N N . GLY A 1 110 ? 3.134 4.247 -0.690 1.00 97.81 110 GLY A N 1
ATOM 861 C CA . GLY A 1 110 ? 4.392 4.712 -1.253 1.00 97.81 110 GLY A CA 1
ATOM 862 C C . GLY A 1 110 ? 5.175 5.625 -0.318 1.00 97.81 110 GLY A C 1
ATOM 863 O O . GLY A 1 110 ? 4.772 5.916 0.812 1.00 97.81 110 GLY A O 1
ATOM 864 N N . GLY A 1 111 ? 6.307 6.095 -0.826 1.00 95.56 111 GLY A N 1
ATOM 865 C CA . GLY A 1 111 ? 7.268 6.904 -0.097 1.00 95.56 111 GLY A CA 1
ATOM 866 C C . GLY A 1 111 ? 7.415 8.318 -0.641 1.00 95.56 111 GLY A C 1
ATOM 867 O O . GLY A 1 111 ? 7.541 8.523 -1.851 1.00 95.56 111 GLY A O 1
ATOM 868 N N . THR A 1 112 ? 7.455 9.287 0.267 1.00 93.75 112 THR A N 1
ATOM 869 C CA . THR A 1 112 ? 7.859 10.673 0.009 1.00 93.75 112 THR A CA 1
ATOM 870 C C . THR A 1 112 ? 9.084 11.051 0.838 1.00 93.75 112 THR A C 1
ATOM 872 O O . THR A 1 112 ? 9.462 10.372 1.796 1.00 93.75 112 THR A O 1
ATOM 875 N N . THR A 1 113 ? 9.735 12.142 0.454 1.00 91.88 113 THR A N 1
ATOM 876 C CA . THR A 1 113 ? 10.790 12.803 1.232 1.00 91.88 113 THR A CA 1
ATOM 877 C C . THR A 1 113 ? 10.607 14.318 1.133 1.00 91.88 113 THR A C 1
ATOM 879 O O . THR A 1 113 ? 9.969 14.809 0.195 1.00 91.88 113 THR A O 1
ATOM 882 N N . PHE A 1 114 ? 11.142 15.079 2.087 1.00 89.50 114 PHE A N 1
ATOM 883 C CA . PHE A 1 114 ? 11.093 16.538 2.003 1.00 89.50 114 PHE A CA 1
ATOM 884 C C . PHE A 1 114 ? 12.027 17.049 0.902 1.00 89.50 114 PHE A C 1
ATOM 886 O O . PHE A 1 114 ? 13.090 16.488 0.630 1.00 89.50 114 PHE A O 1
ATOM 893 N N . THR A 1 115 ? 11.652 18.152 0.256 1.00 85.12 115 THR A N 1
ATOM 894 C CA . THR A 1 115 ? 12.549 18.821 -0.700 1.00 85.12 115 THR A CA 1
ATOM 895 C C . THR A 1 115 ? 13.742 19.481 -0.009 1.00 85.12 115 THR A C 1
ATOM 897 O O . THR A 1 115 ? 14.812 19.589 -0.604 1.00 85.12 115 THR A O 1
ATOM 900 N N . ASP A 1 116 ? 13.552 19.918 1.236 1.00 84.06 116 ASP A N 1
ATOM 901 C CA . ASP A 1 116 ? 14.589 20.444 2.119 1.00 84.06 116 ASP A CA 1
ATOM 902 C C . ASP A 1 116 ? 14.525 19.669 3.437 1.00 84.06 116 ASP A C 1
ATOM 904 O O . ASP A 1 116 ? 13.515 19.697 4.132 1.00 84.06 116 ASP A O 1
ATOM 908 N N . VAL A 1 117 ? 15.616 18.985 3.776 1.00 75.88 117 VAL A N 1
ATOM 909 C CA . VAL A 1 117 ? 15.716 18.075 4.929 1.00 75.88 117 VAL A CA 1
ATOM 910 C C . VAL A 1 117 ? 15.495 18.757 6.285 1.00 75.88 117 VAL A C 1
ATOM 912 O O . VAL A 1 117 ? 15.299 18.074 7.287 1.00 75.88 117 VAL A O 1
ATOM 915 N N . PHE A 1 118 ? 15.518 20.093 6.340 1.00 80.88 118 PHE A N 1
ATOM 916 C CA . PHE A 1 118 ? 15.296 20.855 7.571 1.00 80.88 118 PHE A CA 1
ATOM 917 C C . PHE A 1 118 ? 14.001 21.676 7.574 1.00 80.88 118 PHE A C 1
ATOM 919 O O . PHE A 1 118 ? 13.764 22.400 8.543 1.00 80.88 118 PHE A O 1
ATOM 926 N N . THR A 1 119 ? 13.161 21.584 6.534 1.00 76.81 119 THR A N 1
ATOM 927 C CA . THR A 1 119 ? 11.855 22.262 6.514 1.00 76.81 119 THR A CA 1
ATOM 928 C C . THR A 1 119 ? 10.728 21.324 6.091 1.00 76.81 119 THR A C 1
ATOM 930 O O . THR A 1 119 ? 10.841 20.569 5.133 1.00 76.81 119 THR A O 1
ATOM 933 N N . ASP A 1 120 ? 9.597 21.412 6.784 1.00 71.62 120 ASP A N 1
ATOM 934 C CA . ASP A 1 120 ? 8.390 20.604 6.577 1.00 71.62 120 ASP A CA 1
ATOM 935 C C . ASP A 1 120 ? 7.466 21.188 5.492 1.00 71.62 120 ASP A C 1
ATOM 937 O O . ASP A 1 120 ? 6.243 21.092 5.568 1.00 71.62 120 ASP A O 1
ATOM 941 N N . THR A 1 121 ? 8.045 21.852 4.488 1.00 72.75 121 THR A N 1
ATOM 942 C CA . THR A 1 121 ? 7.277 22.715 3.579 1.00 72.75 121 THR A CA 1
ATOM 943 C C . THR A 1 121 ? 6.712 21.978 2.372 1.00 72.75 121 THR A C 1
ATOM 945 O O . THR A 1 121 ? 5.525 22.109 2.088 1.00 72.75 121 THR A O 1
ATOM 948 N N . ASN A 1 122 ? 7.543 21.220 1.654 1.00 82.81 122 ASN A N 1
ATOM 949 C CA . ASN A 1 122 ? 7.141 20.509 0.444 1.00 82.81 122 ASN A CA 1
ATOM 950 C C . ASN A 1 122 ? 7.658 19.074 0.456 1.00 82.81 122 ASN A C 1
ATOM 952 O O . ASN A 1 122 ? 8.826 18.818 0.762 1.00 82.81 122 ASN A O 1
ATOM 956 N N . GLU A 1 12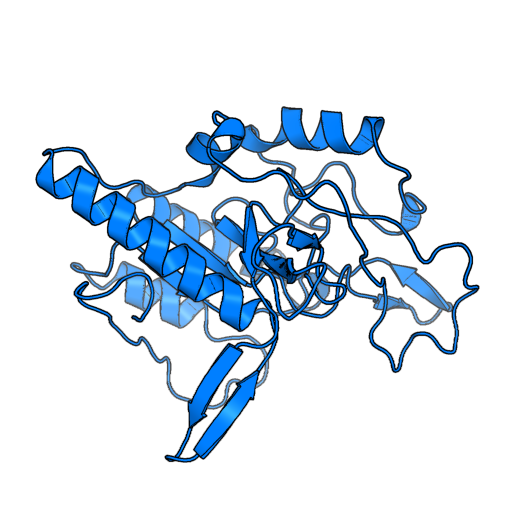3 ? 6.794 18.153 0.042 1.00 86.81 123 GLU A N 1
ATOM 957 C CA . GLU A 1 123 ? 7.151 16.763 -0.206 1.00 86.81 123 GLU A CA 1
ATOM 958 C C . GLU A 1 123 ? 7.366 16.515 -1.699 1.00 86.81 123 GLU A C 1
ATOM 960 O O . GLU A 1 123 ? 6.682 17.071 -2.565 1.00 86.81 123 GLU A O 1
ATOM 965 N N . LYS A 1 124 ? 8.320 15.637 -1.989 1.00 88.00 124 LYS A N 1
ATOM 966 C CA . LYS A 1 124 ? 8.526 15.041 -3.304 1.00 88.00 124 LYS A CA 1
ATOM 967 C C . LYS A 1 124 ? 8.466 13.524 -3.202 1.00 88.00 124 LYS A C 1
ATOM 969 O O . LYS A 1 124 ? 8.651 12.959 -2.122 1.00 88.00 124 LYS A O 1
ATOM 974 N N . GLY A 1 125 ? 8.258 12.868 -4.337 1.00 89.12 125 GLY A N 1
ATOM 975 C CA . GLY A 1 125 ? 8.412 11.419 -4.414 1.00 89.12 125 GLY A CA 1
ATOM 976 C C . GLY A 1 125 ? 9.811 10.984 -3.970 1.00 89.12 125 GLY A C 1
ATOM 977 O O . GLY A 1 125 ? 10.796 11.640 -4.319 1.00 89.12 125 GLY A O 1
ATOM 978 N N . ASN A 1 126 ? 9.893 9.924 -3.165 1.00 89.88 126 ASN A N 1
ATOM 979 C CA . ASN A 1 126 ? 11.168 9.306 -2.819 1.00 89.88 126 ASN A CA 1
ATOM 980 C C . ASN A 1 126 ? 11.580 8.335 -3.933 1.00 89.88 126 ASN A C 1
ATOM 982 O O . ASN A 1 126 ? 10.772 7.517 -4.368 1.00 89.88 126 ASN A O 1
ATOM 986 N N . ASP A 1 127 ? 12.843 8.390 -4.353 1.00 86.62 127 ASP A N 1
ATOM 987 C CA . ASP A 1 127 ? 13.379 7.614 -5.475 1.00 86.62 127 ASP A CA 1
ATOM 988 C C . ASP A 1 127 ? 13.250 6.095 -5.295 1.00 86.62 127 ASP A C 1
ATOM 990 O O . ASP A 1 127 ? 13.196 5.376 -6.294 1.00 86.62 127 ASP A O 1
ATOM 994 N N . ILE A 1 128 ? 13.185 5.629 -4.042 1.00 89.56 128 ILE A N 1
ATOM 995 C CA . ILE A 1 128 ? 12.997 4.216 -3.684 1.00 89.56 128 ILE A CA 1
ATOM 996 C C . ILE A 1 128 ? 11.529 3.780 -3.739 1.00 89.56 128 ILE A C 1
ATOM 998 O O . ILE A 1 128 ? 11.250 2.590 -3.763 1.00 89.56 128 ILE A O 1
ATOM 1002 N N . SER A 1 129 ? 10.575 4.716 -3.745 1.00 94.75 129 SER A N 1
ATOM 1003 C CA . SER A 1 129 ? 9.154 4.406 -3.595 1.00 94.75 129 SER A CA 1
ATOM 1004 C C . SER A 1 129 ? 8.676 3.422 -4.656 1.00 94.75 129 SER A C 1
ATOM 1006 O O . SER A 1 129 ? 8.590 3.758 -5.841 1.00 94.75 129 SER A O 1
ATOM 1008 N N . GLY A 1 130 ? 8.276 2.242 -4.191 1.00 95.00 130 GLY A N 1
ATOM 1009 C CA . GLY A 1 130 ? 7.620 1.221 -4.988 1.00 95.00 130 GLY A CA 1
ATOM 1010 C C . GLY A 1 130 ? 6.414 1.782 -5.737 1.00 95.00 130 GLY A C 1
ATOM 1011 O O . GLY A 1 130 ? 5.586 2.482 -5.151 1.00 95.00 130 GLY A O 1
ATOM 1012 N N . GLY A 1 131 ? 6.299 1.494 -7.028 1.00 94.75 131 GLY A N 1
ATOM 1013 C CA . GLY A 1 131 ? 5.175 1.973 -7.826 1.00 94.75 131 GLY A CA 1
ATOM 1014 C C . GLY A 1 131 ? 5.149 1.352 -9.208 1.00 94.75 131 GLY A C 1
ATOM 1015 O O . GLY A 1 131 ? 6.182 1.119 -9.822 1.00 94.75 131 GLY A O 1
ATOM 1016 N N . GLY A 1 132 ? 3.963 1.052 -9.716 1.00 95.12 132 GLY A N 1
ATOM 1017 C CA . GLY A 1 132 ? 3.874 0.211 -10.895 1.00 95.12 132 GLY A CA 1
ATOM 1018 C C . GLY A 1 132 ? 2.464 -0.126 -11.318 1.00 95.12 132 GLY A C 1
ATOM 1019 O O . GLY A 1 132 ? 1.472 0.326 -10.746 1.00 95.12 132 GLY A O 1
ATOM 1020 N N . PHE A 1 133 ? 2.405 -0.994 -12.320 1.00 98.06 133 PHE A N 1
ATOM 1021 C CA . PHE A 1 133 ? 1.197 -1.689 -12.720 1.00 98.06 133 PHE A CA 1
ATOM 1022 C C . PHE A 1 133 ? 1.398 -3.183 -12.492 1.00 98.06 133 PHE A C 1
ATOM 1024 O O . PHE A 1 133 ? 2.406 -3.742 -12.913 1.00 98.06 133 PHE A O 1
ATOM 1031 N N . SER A 1 134 ? 0.423 -3.829 -11.861 1.00 98.25 134 SER A N 1
ATOM 1032 C CA . SER A 1 134 ? 0.349 -5.284 -11.750 1.00 98.25 134 SER A CA 1
ATOM 1033 C C . SER A 1 134 ? 0.423 -5.934 -13.135 1.00 98.25 134 SER A C 1
ATOM 1035 O O . SER A 1 134 ? -0.155 -5.441 -14.102 1.00 98.25 134 SER A O 1
ATOM 1037 N N . ASN A 1 135 ? 1.048 -7.097 -13.237 1.00 97.12 135 ASN A N 1
ATOM 1038 C CA . ASN A 1 135 ? 0.985 -7.977 -14.399 1.00 97.12 135 ASN A CA 1
ATOM 1039 C C . ASN A 1 135 ? -0.186 -8.974 -14.313 1.00 97.12 135 ASN A C 1
ATOM 1041 O O . ASN A 1 135 ? -0.546 -9.585 -15.319 1.00 97.12 135 ASN A O 1
ATOM 1045 N N . VAL A 1 136 ? -0.828 -9.103 -13.146 1.00 98.00 136 VAL A N 1
ATOM 1046 C CA . VAL A 1 136 ? -1.839 -10.136 -12.857 1.00 98.00 136 VAL A CA 1
ATOM 1047 C C . VAL A 1 136 ? -3.249 -9.573 -12.689 1.00 98.00 136 VAL A C 1
ATOM 1049 O O . VAL A 1 136 ? -4.214 -10.141 -13.210 1.00 98.00 136 VAL A O 1
ATOM 1052 N N . PHE A 1 137 ? -3.403 -8.480 -11.944 1.00 98.44 137 PHE A N 1
ATOM 1053 C CA . PHE A 1 137 ? -4.703 -7.987 -11.504 1.00 98.44 137 PHE A CA 1
ATOM 1054 C C . PHE A 1 137 ? -5.216 -6.859 -12.397 1.00 98.44 137 PHE A C 1
ATOM 1056 O O . PHE A 1 137 ? -4.529 -5.852 -12.553 1.00 98.44 137 PHE A O 1
ATOM 1063 N N . PRO A 1 138 ? -6.438 -6.963 -12.950 1.00 98.25 138 PRO A N 1
ATOM 1064 C CA . PRO A 1 138 ? -7.013 -5.896 -13.757 1.00 98.25 138 PRO A CA 1
ATOM 1065 C C . PRO A 1 138 ? -7.296 -4.649 -12.912 1.00 98.25 138 PRO A C 1
ATOM 1067 O O . PRO A 1 138 ? -7.589 -4.748 -11.720 1.00 98.25 138 PRO A O 1
ATOM 1070 N N . SER A 1 139 ? -7.276 -3.478 -13.553 1.00 97.50 139 SER A N 1
ATOM 1071 C CA . SER A 1 139 ? -7.556 -2.197 -12.897 1.00 97.50 139 SER A CA 1
ATOM 1072 C C . SER A 1 139 ? -8.946 -2.200 -12.229 1.00 97.50 139 SER A C 1
ATOM 1074 O O . SER A 1 139 ? -9.963 -2.339 -12.932 1.00 97.50 139 SER A O 1
ATOM 1076 N N . PRO A 1 140 ? -9.040 -2.060 -10.888 1.00 98.00 140 PRO A N 1
ATOM 1077 C CA . PRO A 1 140 ? -10.323 -2.018 -10.200 1.00 98.00 140 PRO A CA 1
ATOM 1078 C C . PRO A 1 140 ? -11.116 -0.759 -10.560 1.00 98.00 140 PRO A C 1
ATOM 1080 O O . PRO A 1 140 ? -10.568 0.287 -10.896 1.00 98.00 140 PRO A O 1
ATOM 1083 N N . LYS A 1 141 ? -12.451 -0.842 -10.476 1.00 98.38 141 LYS A N 1
ATOM 1084 C CA . LYS A 1 141 ? -13.346 0.249 -10.904 1.00 98.38 141 LYS A CA 1
ATOM 1085 C C . LYS A 1 141 ? -13.028 1.583 -10.218 1.00 98.38 141 LYS A C 1
ATOM 1087 O O . LYS A 1 141 ? -13.113 2.609 -10.882 1.00 98.38 141 LYS A O 1
ATOM 1092 N N . TYR A 1 142 ? -12.669 1.554 -8.933 1.00 97.94 142 TYR A N 1
ATOM 1093 C CA . TYR A 1 142 ? -12.446 2.762 -8.139 1.00 97.94 142 TYR A CA 1
ATOM 1094 C C . TYR A 1 142 ? -11.261 3.608 -8.635 1.00 97.94 142 TYR A C 1
ATOM 1096 O O . TYR A 1 142 ? -11.301 4.815 -8.462 1.00 97.94 142 TYR A O 1
ATOM 1104 N N . GLN A 1 143 ? -10.248 3.017 -9.286 1.00 97.31 143 GLN A N 1
ATOM 1105 C CA . GLN A 1 143 ? -9.044 3.748 -9.717 1.00 97.31 143 GLN A CA 1
ATOM 1106 C C . GLN A 1 143 ? -9.064 4.153 -11.198 1.00 97.31 143 GLN A C 1
ATOM 1108 O O . GLN A 1 143 ? -8.137 4.806 -11.670 1.00 97.31 143 GLN A O 1
ATOM 1113 N N . LYS A 1 144 ? -10.073 3.733 -11.976 1.00 96.31 144 LYS A N 1
ATOM 1114 C CA . LYS A 1 144 ? -10.044 3.871 -13.445 1.00 96.31 144 LYS A CA 1
ATOM 1115 C C . LYS A 1 144 ? -9.893 5.316 -13.911 1.00 96.31 144 LYS A C 1
ATOM 1117 O O . LYS A 1 144 ? -9.180 5.559 -14.879 1.00 96.31 144 LYS A O 1
ATOM 1122 N N . GLU A 1 145 ? -10.566 6.249 -13.246 1.00 95.50 145 GLU A N 1
ATOM 1123 C CA . GLU A 1 145 ? -10.518 7.671 -13.599 1.00 95.50 145 GLU A CA 1
ATOM 1124 C C . GLU A 1 145 ? -9.140 8.273 -13.303 1.00 95.50 145 GLU A C 1
ATOM 1126 O O . GLU A 1 145 ? -8.552 8.898 -14.186 1.00 95.50 145 GLU A O 1
ATOM 1131 N N . ALA A 1 146 ? -8.583 7.994 -12.121 1.00 94.69 146 ALA A N 1
ATOM 1132 C CA . ALA A 1 146 ? -7.241 8.425 -11.735 1.00 94.69 146 ALA A CA 1
ATOM 1133 C C . ALA A 1 146 ? -6.168 7.868 -12.684 1.00 94.69 146 ALA A C 1
ATOM 1135 O O . ALA A 1 146 ? -5.371 8.625 -13.233 1.00 94.69 146 ALA A O 1
ATOM 1136 N N . VAL A 1 147 ? -6.206 6.563 -12.979 1.00 95.81 147 VAL A N 1
ATOM 1137 C CA . VAL A 1 147 ? -5.254 5.924 -13.904 1.00 95.81 147 VAL A CA 1
ATOM 1138 C C . VAL A 1 147 ? -5.377 6.492 -15.319 1.00 95.81 147 VAL A C 1
ATOM 1140 O O . VAL A 1 147 ? -4.371 6.772 -15.966 1.00 95.81 147 VAL A O 1
ATOM 1143 N N . ALA A 1 148 ? -6.599 6.709 -15.812 1.00 95.50 148 ALA A N 1
ATOM 1144 C CA . ALA A 1 148 ? -6.805 7.303 -17.130 1.00 95.50 148 ALA A CA 1
ATOM 1145 C C . ALA A 1 148 ? -6.318 8.759 -17.208 1.00 95.50 148 ALA A C 1
ATOM 1147 O O . ALA A 1 148 ? -5.863 9.182 -18.271 1.00 95.50 148 ALA A O 1
ATOM 1148 N N . SER A 1 149 ? -6.425 9.523 -16.115 1.00 92.62 149 SER A N 1
ATOM 1149 C CA . SER A 1 149 ? -5.862 10.873 -16.005 1.00 92.62 149 SER A CA 1
ATOM 1150 C C . SER A 1 149 ? -4.333 10.827 -16.026 1.00 92.62 149 SER A C 1
ATOM 1152 O O . SER A 1 149 ? -3.707 11.485 -16.857 1.00 92.62 149 SER A O 1
ATOM 1154 N N . TYR A 1 150 ? -3.738 9.972 -15.192 1.00 90.88 150 TYR A N 1
ATOM 1155 C CA . TYR A 1 150 ? -2.296 9.758 -15.113 1.00 90.88 150 TYR A CA 1
ATOM 1156 C C . TYR A 1 150 ? -1.692 9.423 -16.485 1.00 90.88 150 TYR A C 1
ATOM 1158 O O . TYR A 1 150 ? -0.838 10.156 -16.979 1.00 90.88 150 TYR A O 1
ATOM 1166 N N . LEU A 1 151 ? -2.217 8.396 -17.167 1.00 91.62 151 LEU A N 1
ATOM 1167 C CA . LEU A 1 151 ? -1.709 7.938 -18.468 1.00 91.62 151 LEU A CA 1
ATOM 1168 C C . LEU A 1 151 ? -1.781 9.004 -19.580 1.00 91.62 151 LEU A C 1
ATOM 1170 O O . LEU A 1 151 ? -1.123 8.856 -20.607 1.00 91.62 151 LEU A O 1
ATOM 1174 N N . LYS A 1 152 ? -2.588 10.060 -19.410 1.00 92.81 152 LYS A N 1
ATOM 1175 C CA . LYS A 1 152 ? -2.697 11.175 -20.365 1.00 92.81 152 LYS A CA 1
ATOM 1176 C C . LYS A 1 152 ? -1.765 12.342 -20.051 1.00 92.81 152 LYS A C 1
ATOM 1178 O O . LYS A 1 152 ? -1.410 13.074 -20.970 1.00 92.81 152 LYS A O 1
ATOM 1183 N N . ASN A 1 153 ? -1.431 12.544 -18.779 1.00 86.56 153 ASN A N 1
ATOM 1184 C CA . ASN A 1 153 ? -0.830 13.788 -18.297 1.00 86.56 153 ASN A CA 1
ATOM 1185 C C . ASN A 1 153 ? 0.670 13.677 -17.995 1.00 86.56 153 ASN A C 1
ATOM 1187 O O . ASN A 1 153 ? 1.300 14.694 -17.710 1.00 86.56 153 ASN A O 1
ATOM 1191 N N . VAL A 1 154 ? 1.254 12.479 -18.070 1.00 83.88 154 VAL A N 1
ATOM 1192 C CA . VAL A 1 154 ? 2.673 12.254 -17.757 1.00 83.88 154 VAL A CA 1
ATOM 1193 C C . VAL A 1 154 ? 3.459 11.723 -18.953 1.00 83.88 154 VAL A C 1
ATOM 1195 O O . VAL A 1 154 ? 2.917 11.083 -19.855 1.00 83.88 154 VAL A O 1
ATOM 1198 N N . THR A 1 155 ? 4.774 11.942 -18.931 1.00 86.75 155 THR A N 1
ATOM 1199 C CA . THR A 1 155 ? 5.698 11.237 -19.823 1.00 86.75 155 THR A CA 1
ATOM 1200 C C . THR A 1 155 ? 5.827 9.798 -19.350 1.00 86.75 155 THR A C 1
ATOM 1202 O O . THR A 1 155 ? 6.411 9.537 -18.298 1.00 86.75 155 THR A O 1
ATOM 1205 N N . LEU A 1 156 ? 5.278 8.873 -20.130 1.00 87.25 156 LEU A N 1
ATOM 1206 C CA . LEU A 1 156 ? 5.319 7.452 -19.821 1.00 87.25 156 LEU A CA 1
ATOM 1207 C C . LEU A 1 156 ? 6.637 6.815 -20.289 1.00 87.25 156 LEU A C 1
ATOM 1209 O O . LEU A 1 156 ? 7.194 7.228 -21.314 1.00 87.25 156 LEU A O 1
ATOM 1213 N N . PRO A 1 157 ? 7.123 5.786 -19.578 1.00 88.31 157 PRO A N 1
ATOM 1214 C CA . PRO A 1 157 ? 8.157 4.910 -20.103 1.00 88.31 157 PRO A CA 1
ATOM 1215 C C . PRO A 1 157 ? 7.608 4.095 -21.287 1.00 88.31 157 PRO A C 1
ATOM 1217 O O . PRO A 1 157 ? 6.414 4.125 -21.594 1.00 88.31 157 PRO A O 1
ATOM 1220 N N . ASP A 1 158 ? 8.488 3.376 -21.984 1.00 90.88 158 ASP A N 1
ATOM 1221 C CA . ASP A 1 158 ? 8.082 2.513 -23.099 1.00 90.88 158 ASP A CA 1
ATOM 1222 C C . ASP A 1 158 ? 7.027 1.494 -22.627 1.00 90.88 158 ASP A C 1
ATOM 1224 O O . ASP A 1 158 ? 7.191 0.847 -21.591 1.00 90.88 158 ASP A O 1
ATOM 1228 N N . ALA A 1 159 ? 5.944 1.352 -23.394 1.00 90.19 159 ALA A N 1
ATOM 1229 C CA . ALA A 1 159 ? 4.809 0.495 -23.060 1.00 90.19 159 ALA A CA 1
ATOM 1230 C C . ALA A 1 159 ? 5.190 -0.988 -22.926 1.00 90.19 159 ALA A C 1
ATOM 1232 O O . ALA A 1 159 ? 4.444 -1.755 -22.328 1.00 90.19 159 ALA A O 1
ATOM 1233 N N . LYS A 1 160 ? 6.349 -1.408 -23.450 1.00 91.56 160 LYS A N 1
ATOM 1234 C CA . LYS A 1 160 ? 6.867 -2.768 -23.237 1.00 91.56 160 LYS A CA 1
ATOM 1235 C C . LYS A 1 160 ? 7.249 -3.067 -21.781 1.00 91.56 160 LYS A C 1
ATOM 1237 O O . LYS A 1 160 ? 7.377 -4.235 -21.440 1.00 91.56 160 LYS A O 1
ATOM 1242 N N . TYR A 1 161 ? 7.467 -2.041 -20.952 1.00 92.75 161 TYR A N 1
ATOM 1243 C CA . TYR A 1 161 ? 7.938 -2.214 -19.577 1.00 92.75 161 TYR A CA 1
ATOM 1244 C C . TYR A 1 161 ? 6.812 -2.428 -18.556 1.00 92.75 161 TYR A C 1
ATOM 1246 O O . TYR A 1 161 ? 7.110 -2.801 -17.427 1.00 92.75 161 TYR A O 1
ATOM 1254 N N . PHE A 1 162 ? 5.541 -2.178 -18.900 1.00 94.56 162 PHE A N 1
ATOM 1255 C CA . PHE A 1 162 ? 4.429 -2.247 -17.942 1.00 94.56 162 PHE A CA 1
ATOM 1256 C C . PHE A 1 162 ? 3.072 -2.504 -18.607 1.00 94.56 162 PHE A C 1
ATOM 1258 O O . PHE A 1 162 ? 2.889 -2.259 -19.797 1.00 94.56 162 PHE A O 1
ATOM 1265 N N . ASN A 1 163 ? 2.083 -2.946 -17.823 1.00 95.19 163 ASN A N 1
ATOM 1266 C CA . ASN A 1 163 ? 0.719 -3.168 -18.304 1.00 95.19 163 ASN A CA 1
ATOM 1267 C C . ASN A 1 163 ? -0.242 -2.037 -17.866 1.00 95.19 163 ASN A C 1
ATOM 1269 O O . ASN A 1 163 ? -0.801 -2.106 -16.771 1.00 95.19 163 ASN A O 1
ATOM 1273 N N . PRO A 1 164 ? -0.542 -1.035 -18.720 1.00 94.69 164 PRO A N 1
ATOM 1274 C CA . PRO A 1 164 ? -1.361 0.126 -18.344 1.00 94.69 164 PRO A CA 1
ATOM 1275 C C . PRO A 1 164 ? -2.834 -0.199 -18.036 1.00 94.69 164 PRO A C 1
ATOM 1277 O O . PRO A 1 164 ? -3.585 0.676 -17.604 1.00 94.69 164 PRO A O 1
ATOM 1280 N N . THR A 1 165 ? -3.293 -1.426 -18.303 1.00 96.19 165 THR A N 1
ATOM 1281 C CA . THR A 1 165 ? -4.700 -1.828 -18.112 1.00 96.19 165 THR A CA 1
ATOM 1282 C C . THR A 1 165 ? -4.981 -2.438 -16.736 1.00 96.19 165 THR A C 1
ATOM 1284 O O . THR A 1 165 ? -6.144 -2.636 -16.363 1.00 96.19 165 THR A O 1
ATOM 1287 N N . ASN A 1 166 ? -3.929 -2.707 -15.968 1.00 98.00 166 ASN A N 1
ATOM 1288 C CA . ASN A 1 166 ? -3.985 -3.440 -14.711 1.00 98.00 166 ASN A CA 1
ATOM 1289 C C . ASN A 1 166 ? -4.005 -2.524 -13.471 1.00 98.00 166 ASN A C 1
ATOM 1291 O O . ASN A 1 166 ? -4.001 -1.296 -13.586 1.00 98.00 166 ASN A O 1
ATOM 1295 N N . ARG A 1 167 ? -4.119 -3.122 -12.273 1.00 98.44 167 ARG A N 1
ATOM 1296 C CA . ARG A 1 167 ? -4.052 -2.427 -10.976 1.00 98.44 167 ARG A CA 1
ATOM 1297 C C . ARG A 1 167 ? -2.771 -1.612 -10.939 1.00 98.44 167 ARG A C 1
ATOM 1299 O O . ARG A 1 167 ? -1.711 -2.160 -11.208 1.00 98.44 167 ARG A O 1
ATOM 1306 N N . ALA A 1 168 ? -2.878 -0.338 -10.590 1.00 98.31 168 ALA A N 1
ATOM 1307 C CA . ALA A 1 168 ? -1.749 0.575 -10.581 1.00 98.31 168 ALA A CA 1
ATOM 1308 C C . ALA A 1 168 ? -1.567 1.093 -9.156 1.00 98.31 168 ALA A C 1
ATOM 1310 O O . ALA A 1 168 ? -2.578 1.342 -8.510 1.00 98.31 168 AL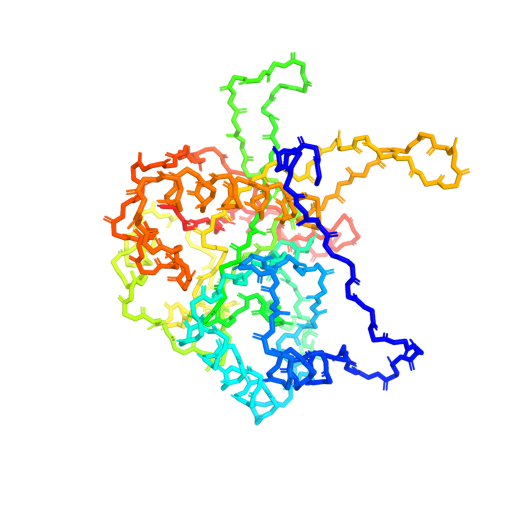A A O 1
ATOM 1311 N N . TYR A 1 169 ? -0.342 1.155 -8.643 1.00 98.06 169 TYR A N 1
ATOM 1312 C CA . TYR A 1 169 ? -0.034 1.468 -7.240 1.00 98.06 169 TYR A CA 1
ATOM 1313 C C . TYR A 1 169 ? 1.217 2.360 -7.146 1.00 98.06 169 TYR A C 1
ATOM 1315 O O . TYR A 1 169 ? 1.962 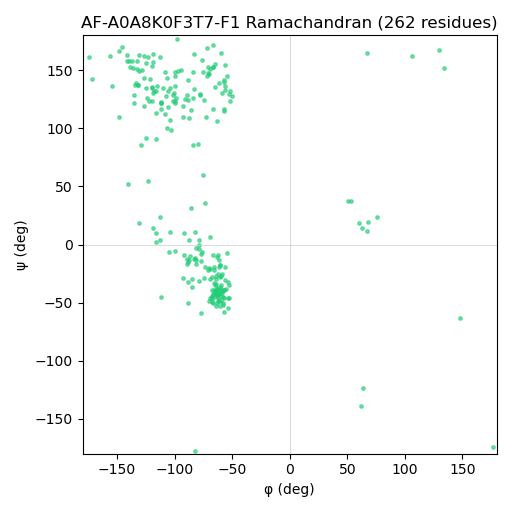2.418 -8.127 1.00 98.06 169 TYR A O 1
ATOM 1323 N N . PRO A 1 170 ? 1.480 3.044 -6.015 1.00 98.12 170 PRO A N 1
ATOM 1324 C CA . PRO A 1 170 ? 0.750 3.022 -4.737 1.00 98.12 170 PRO A CA 1
ATOM 1325 C C . PRO A 1 170 ? -0.620 3.723 -4.809 1.00 98.12 170 PRO A C 1
ATOM 1327 O O . PRO A 1 170 ? -0.925 4.374 -5.804 1.00 98.12 170 PRO A O 1
ATOM 1330 N N . ASP A 1 171 ? -1.455 3.558 -3.775 1.00 98.31 171 ASP A N 1
ATOM 1331 C CA . ASP A 1 171 ? -2.743 4.267 -3.653 1.00 98.31 171 ASP A CA 1
ATOM 1332 C C . ASP A 1 171 ? -2.585 5.621 -2.937 1.00 98.31 171 ASP A C 1
ATOM 1334 O O . ASP A 1 171 ? -3.328 6.557 -3.208 1.00 98.31 171 ASP A O 1
ATOM 1338 N N . ILE A 1 172 ? -1.642 5.708 -1.993 1.00 97.25 172 ILE A N 1
ATOM 1339 C CA . ILE A 1 172 ? -1.254 6.914 -1.242 1.00 97.25 172 ILE A CA 1
ATOM 1340 C C . ILE A 1 172 ? 0.230 6.840 -0.904 1.00 97.25 172 ILE A C 1
ATOM 1342 O O . ILE A 1 172 ? 0.812 5.761 -0.958 1.00 97.25 172 ILE A O 1
ATOM 1346 N N . SER A 1 173 ? 0.828 7.946 -0.472 1.00 96.19 173 SER A N 1
ATOM 1347 C CA . SER A 1 173 ? 2.217 7.972 -0.004 1.00 96.19 173 SER A CA 1
ATOM 1348 C C . SER A 1 173 ? 2.342 8.719 1.319 1.00 96.19 173 SER A C 1
ATOM 1350 O O . SER A 1 173 ? 1.488 9.535 1.666 1.00 96.19 173 SER A O 1
ATOM 1352 N N . ALA A 1 174 ? 3.407 8.429 2.058 1.00 96.06 174 ALA A N 1
ATOM 1353 C CA . ALA A 1 174 ? 3.816 9.195 3.229 1.00 96.06 174 ALA A CA 1
ATOM 1354 C C . ALA A 1 174 ? 5.343 9.221 3.326 1.00 96.06 174 ALA A C 1
ATOM 1356 O O . ALA A 1 174 ? 6.027 8.476 2.620 1.00 96.06 174 ALA A O 1
ATOM 1357 N N . MET A 1 175 ? 5.870 10.049 4.230 1.00 94.31 175 MET A N 1
ATOM 1358 C CA . MET A 1 175 ? 7.305 10.152 4.469 1.00 94.31 175 MET A CA 1
ATOM 1359 C C . MET A 1 175 ? 7.927 8.767 4.673 1.00 94.31 175 MET A C 1
ATOM 1361 O O . MET A 1 175 ? 7.456 7.979 5.495 1.00 94.31 175 MET A O 1
ATOM 1365 N N . SER A 1 176 ? 8.987 8.485 3.920 1.00 95.00 176 SER A N 1
ATOM 1366 C CA . SER A 1 176 ? 9.697 7.202 3.907 1.00 95.00 176 SER A CA 1
ATOM 1367 C C . SER A 1 176 ? 11.208 7.368 4.051 1.00 95.00 176 SER A C 1
ATOM 1369 O O . SER A 1 176 ? 11.963 6.479 3.671 1.00 95.00 176 SER A O 1
ATOM 1371 N N . ASP A 1 177 ? 11.657 8.521 4.530 1.00 91.69 177 ASP A N 1
ATOM 1372 C CA . ASP A 1 177 ? 13.064 8.893 4.604 1.00 91.69 177 ASP A CA 1
ATOM 1373 C C . ASP A 1 177 ? 13.387 9.457 5.987 1.00 91.69 177 ASP A C 1
ATOM 1375 O O . ASP A 1 177 ? 12.512 10.015 6.650 1.00 91.69 177 ASP A O 1
ATOM 1379 N N . ASP A 1 178 ? 14.633 9.289 6.418 1.00 90.25 178 ASP A N 1
ATOM 1380 C CA . ASP A 1 178 ? 15.182 9.858 7.653 1.00 90.25 178 ASP A CA 1
ATOM 1381 C C . ASP A 1 178 ? 14.405 9.593 8.970 1.00 90.25 178 ASP A C 1
ATOM 1383 O O . ASP A 1 178 ? 14.368 10.417 9.893 1.00 90.25 178 ASP A O 1
ATOM 1387 N N . PHE A 1 179 ? 13.830 8.397 9.135 1.00 93.94 179 PHE A N 1
ATOM 1388 C CA . PHE A 1 179 ? 13.177 8.012 10.389 1.00 93.94 179 PHE A CA 1
ATOM 1389 C C . PHE A 1 179 ? 14.186 7.613 11.459 1.00 93.94 179 PHE A C 1
ATOM 1391 O O . PHE A 1 179 ? 15.002 6.711 11.277 1.00 93.94 179 PHE A O 1
ATOM 1398 N N . TRP A 1 180 ? 14.051 8.204 12.642 1.00 94.75 180 TRP A N 1
ATOM 1399 C CA . TRP A 1 180 ? 14.803 7.785 13.819 1.00 94.75 180 TRP A CA 1
ATOM 1400 C C . TRP A 1 180 ? 14.071 6.681 14.579 1.00 94.75 180 TRP A C 1
ATOM 1402 O O . TRP A 1 180 ? 12.934 6.856 15.023 1.00 94.75 180 TRP A O 1
ATOM 1412 N N . ILE A 1 181 ? 14.751 5.557 14.785 1.00 95.06 181 ILE A N 1
ATOM 1413 C CA . ILE A 1 181 ? 14.254 4.422 15.562 1.00 95.06 181 ILE A CA 1
ATOM 1414 C C . ILE A 1 181 ? 15.249 4.022 16.648 1.00 95.06 181 ILE A C 1
ATOM 1416 O O . ILE A 1 181 ? 16.431 4.363 16.601 1.00 95.06 181 ILE A O 1
ATOM 1420 N N . ILE A 1 182 ? 14.766 3.266 17.634 1.00 95.94 182 ILE A N 1
ATOM 1421 C CA . ILE A 1 182 ? 15.607 2.663 18.666 1.00 95.94 182 ILE A CA 1
ATOM 1422 C C . ILE A 1 182 ? 15.523 1.145 18.534 1.00 95.94 182 ILE A C 1
ATOM 1424 O O . ILE A 1 182 ? 14.479 0.558 18.814 1.00 95.94 182 ILE A O 1
ATOM 1428 N N . ILE A 1 183 ? 16.633 0.507 18.163 1.00 93.19 183 ILE A N 1
ATOM 1429 C CA . ILE A 1 183 ? 16.773 -0.956 18.134 1.00 93.19 183 ILE A CA 1
ATOM 1430 C C . ILE A 1 183 ? 17.887 -1.341 19.097 1.00 93.19 183 ILE A C 1
ATOM 1432 O O . ILE A 1 183 ? 18.967 -0.762 19.070 1.00 93.19 183 ILE A O 1
ATOM 1436 N N . ASN A 1 184 ? 17.634 -2.311 19.982 1.00 94.75 184 ASN A N 1
ATOM 1437 C CA . ASN A 1 184 ? 18.619 -2.773 20.970 1.00 94.75 184 ASN A CA 1
ATOM 1438 C C . ASN A 1 184 ? 19.260 -1.625 21.778 1.00 94.75 184 ASN A C 1
ATOM 1440 O O . ASN A 1 184 ? 20.439 -1.673 22.117 1.00 94.75 184 ASN A O 1
ATOM 1444 N N . ARG A 1 185 ? 18.456 -0.601 22.112 1.00 95.31 185 ARG A N 1
ATOM 1445 C CA . ARG A 1 185 ? 18.861 0.628 22.828 1.00 95.31 185 ARG A CA 1
ATOM 1446 C C . ARG A 1 185 ? 19.805 1.556 22.050 1.00 95.31 185 ARG A C 1
ATOM 1448 O O . ARG A 1 185 ? 20.337 2.490 22.642 1.00 95.31 185 ARG A O 1
ATOM 1455 N N . LEU A 1 186 ? 19.996 1.332 20.753 1.00 95.44 186 LEU A N 1
ATOM 1456 C CA . LEU A 1 186 ? 20.785 2.192 19.878 1.00 95.44 186 LEU A CA 1
ATOM 1457 C C . LEU A 1 186 ? 19.866 3.025 18.994 1.00 95.44 186 LEU A C 1
ATOM 1459 O O . LEU A 1 186 ? 18.910 2.507 18.420 1.00 95.44 186 LEU A O 1
ATOM 1463 N N . LEU A 1 187 ? 20.182 4.314 18.902 1.00 95.56 187 LEU A N 1
ATOM 1464 C CA . LEU A 1 187 ? 19.529 5.234 17.988 1.00 95.56 187 LEU A CA 1
ATOM 1465 C C . LEU A 1 187 ? 20.037 4.963 16.567 1.00 95.56 187 LEU A C 1
ATOM 1467 O O . LEU A 1 187 ? 21.243 4.986 16.325 1.00 95.56 187 LEU A O 1
ATOM 1471 N N . MET A 1 188 ? 19.115 4.705 15.647 1.00 94.50 188 MET A N 1
ATOM 1472 C CA . MET A 1 188 ? 19.401 4.407 14.248 1.00 94.50 188 MET A CA 1
ATOM 1473 C C . MET A 1 188 ? 18.519 5.258 13.345 1.00 94.50 188 MET A C 1
ATOM 1475 O O . MET A 1 188 ? 17.392 5.590 13.708 1.00 94.50 188 MET A O 1
ATOM 1479 N N . ASN A 1 189 ? 19.041 5.581 12.171 1.00 92.62 189 ASN A N 1
ATOM 1480 C CA . ASN A 1 189 ? 18.292 6.199 11.090 1.00 92.62 189 ASN A CA 1
ATOM 1481 C C . ASN A 1 189 ? 17.907 5.107 10.081 1.00 92.62 189 ASN A C 1
ATOM 1483 O O . ASN A 1 189 ? 18.720 4.221 9.797 1.00 92.62 189 ASN A O 1
ATOM 1487 N N . VAL A 1 190 ? 16.663 5.134 9.608 1.00 94.00 190 VAL A N 1
ATOM 1488 C CA . VAL A 1 190 ? 16.128 4.198 8.618 1.00 94.00 190 VAL A CA 1
ATOM 1489 C C . VAL A 1 190 ? 15.308 4.936 7.565 1.00 94.00 190 VAL A C 1
ATOM 1491 O O . VAL A 1 190 ? 14.678 5.954 7.848 1.00 94.00 190 VAL A O 1
ATOM 1494 N N . ALA A 1 191 ? 15.276 4.366 6.368 1.00 93.25 191 ALA A N 1
ATOM 1495 C CA . ALA A 1 191 ? 14.441 4.785 5.251 1.00 93.25 191 ALA A CA 1
ATOM 1496 C C . ALA A 1 191 ? 13.723 3.556 4.674 1.00 93.25 191 ALA A C 1
ATOM 1498 O O . ALA A 1 191 ? 14.102 2.418 4.962 1.00 93.25 191 ALA A O 1
ATOM 1499 N N . GLY A 1 192 ? 12.676 3.792 3.892 1.00 94.94 192 GLY A N 1
ATOM 1500 C CA . GLY A 1 192 ? 11.853 2.765 3.260 1.00 94.94 192 GLY A CA 1
ATOM 1501 C C . GLY A 1 192 ? 10.361 3.030 3.419 1.00 94.94 192 GLY A C 1
ATOM 1502 O O . GLY A 1 192 ? 9.895 3.610 4.404 1.00 94.94 192 GLY A O 1
ATOM 1503 N N . THR A 1 193 ? 9.574 2.552 2.465 1.00 97.00 193 THR A N 1
ATOM 1504 C CA . THR A 1 193 ? 8.103 2.515 2.518 1.00 97.00 193 THR A CA 1
ATOM 1505 C C . THR A 1 193 ? 7.603 1.665 3.688 1.00 97.00 193 THR A C 1
ATOM 1507 O O . THR A 1 193 ? 6.510 1.887 4.221 1.00 97.00 193 THR A O 1
ATOM 1510 N N . SER A 1 194 ? 8.472 0.795 4.208 1.00 96.75 194 SER A N 1
ATOM 1511 C CA . SER A 1 194 ? 8.332 0.139 5.508 1.00 96.75 194 SER A CA 1
ATOM 1512 C C . SER A 1 194 ? 8.111 1.109 6.678 1.00 96.75 194 SER A C 1
ATOM 1514 O O . SER A 1 194 ? 7.407 0.747 7.619 1.00 96.75 194 SER A O 1
ATOM 1516 N N . ALA A 1 195 ? 8.671 2.325 6.634 1.00 96.50 195 ALA A N 1
ATOM 1517 C CA . ALA A 1 195 ? 8.455 3.376 7.633 1.00 96.50 195 ALA A CA 1
ATOM 1518 C C . ALA A 1 195 ? 7.189 4.209 7.352 1.00 96.50 195 ALA A C 1
ATOM 1520 O O . ALA A 1 195 ? 6.454 4.545 8.284 1.00 96.50 195 ALA A O 1
ATOM 1521 N N . ALA A 1 196 ? 6.881 4.467 6.076 1.00 97.31 196 ALA A N 1
ATOM 1522 C CA . ALA A 1 196 ? 5.678 5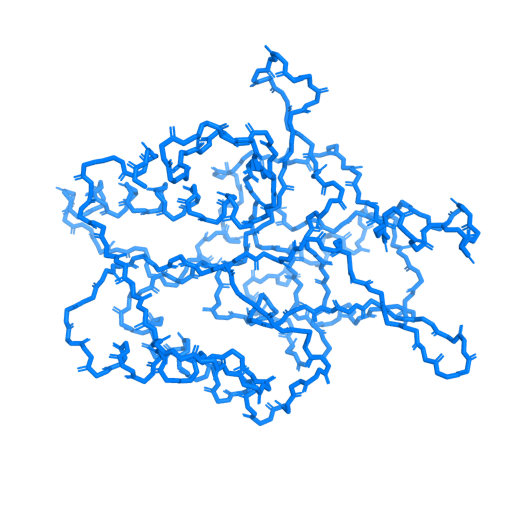.192 5.651 1.00 97.31 196 ALA A CA 1
ATOM 1523 C C . ALA A 1 196 ? 4.379 4.446 6.009 1.00 97.31 196 ALA A C 1
ATOM 1525 O O . ALA A 1 196 ? 3.398 5.030 6.476 1.00 97.31 196 ALA A O 1
ATOM 1526 N N . THR A 1 197 ? 4.377 3.125 5.846 1.00 98.31 197 THR A N 1
ATOM 1527 C CA . THR A 1 197 ? 3.198 2.269 6.052 1.00 98.31 197 THR A CA 1
ATOM 1528 C C . THR A 1 197 ? 2.606 2.363 7.470 1.00 98.31 197 THR A C 1
ATOM 1530 O O . THR A 1 197 ? 1.414 2.665 7.602 1.00 98.31 197 THR A O 1
ATOM 1533 N N . PRO A 1 198 ? 3.382 2.200 8.564 1.00 97.94 198 PRO A N 1
ATOM 1534 C CA . PRO A 1 198 ? 2.857 2.359 9.919 1.00 97.94 198 PRO A CA 1
ATOM 1535 C C . PRO A 1 198 ? 2.513 3.814 10.287 1.00 97.94 198 PRO A C 1
ATOM 1537 O O . PRO A 1 198 ? 1.712 4.023 11.205 1.00 97.94 198 PRO A O 1
ATOM 1540 N N . VAL A 1 199 ? 3.068 4.821 9.595 1.00 98.00 199 VAL A N 1
ATOM 1541 C CA . VAL A 1 199 ? 2.628 6.224 9.731 1.00 98.00 199 VAL A CA 1
ATOM 1542 C C . VAL A 1 199 ? 1.189 6.358 9.245 1.00 98.00 199 VAL A C 1
ATOM 1544 O O . VAL A 1 199 ? 0.324 6.787 10.015 1.00 98.00 199 VAL A O 1
ATOM 1547 N N . VAL A 1 200 ? 0.906 5.896 8.024 1.00 98.31 200 VAL A N 1
ATOM 1548 C CA . VAL A 1 200 ? -0.452 5.870 7.460 1.00 98.31 200 VAL A CA 1
ATOM 1549 C C . VAL A 1 200 ? -1.397 5.054 8.339 1.00 98.31 200 VAL A C 1
ATOM 1551 O O . VAL A 1 200 ? -2.488 5.522 8.665 1.00 98.31 200 VAL A O 1
ATOM 1554 N N . ALA A 1 201 ? -0.980 3.869 8.797 1.00 98.56 201 ALA A N 1
ATOM 1555 C CA . ALA A 1 201 ? -1.795 3.049 9.692 1.00 98.56 201 ALA A CA 1
ATOM 1556 C C . ALA A 1 201 ? -2.176 3.799 10.981 1.00 98.56 201 ALA A C 1
ATOM 1558 O O . ALA A 1 201 ? -3.313 3.708 11.450 1.00 98.56 201 ALA A O 1
ATOM 1559 N N . GLY A 1 202 ? -1.242 4.579 11.536 1.00 98.44 202 GLY A N 1
ATOM 1560 C CA . GLY A 1 202 ? -1.487 5.452 12.679 1.00 98.44 202 GLY A CA 1
ATOM 1561 C C . GLY A 1 202 ? -2.543 6.521 12.393 1.00 98.44 202 GLY A C 1
ATOM 1562 O O . GLY A 1 202 ? -3.470 6.680 13.185 1.00 98.44 202 GLY A O 1
ATOM 1563 N N . ILE A 1 203 ? -2.449 7.201 11.246 1.00 98.12 203 ILE A N 1
ATOM 1564 C CA . ILE A 1 203 ? -3.421 8.219 10.809 1.00 98.12 203 ILE A CA 1
ATOM 1565 C C . ILE A 1 203 ? -4.816 7.608 10.641 1.00 98.12 203 ILE A C 1
ATOM 1567 O O . ILE A 1 203 ? -5.789 8.123 11.193 1.00 98.12 203 ILE A O 1
ATOM 1571 N N . LEU A 1 204 ? -4.921 6.478 9.940 1.00 98.31 204 LEU A N 1
ATOM 1572 C CA . LEU A 1 204 ? -6.195 5.785 9.730 1.00 98.31 204 LEU A CA 1
ATOM 1573 C C . LEU A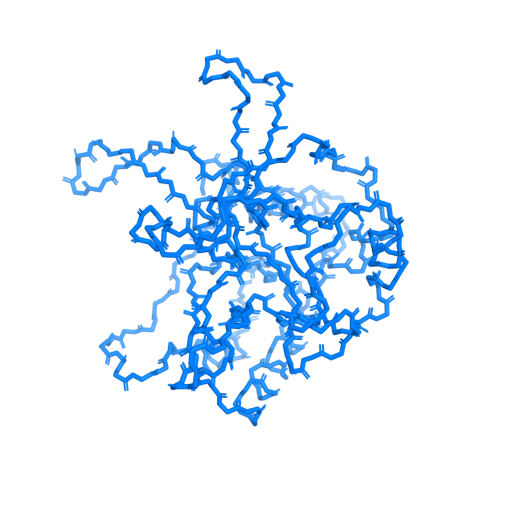 1 204 ? -6.793 5.269 11.044 1.00 98.31 204 LEU A C 1
ATOM 1575 O O . LEU A 1 204 ? -8.011 5.284 11.221 1.00 98.31 204 LEU A O 1
ATOM 1579 N N . SER A 1 205 ? -5.949 4.862 11.994 1.00 98.62 205 SER A N 1
ATOM 1580 C CA . SER A 1 205 ? -6.395 4.458 13.328 1.00 98.62 205 SER A CA 1
ATOM 1581 C C . SER A 1 205 ? -6.981 5.636 14.109 1.00 98.62 205 SER A C 1
ATOM 1583 O O . SER A 1 205 ? -8.049 5.490 14.697 1.00 98.62 205 SER A O 1
ATOM 1585 N N . MET A 1 206 ? -6.355 6.818 14.061 1.00 98.19 206 MET A N 1
ATOM 1586 C CA . MET A 1 206 ? -6.919 8.037 14.663 1.00 98.19 206 MET A CA 1
ATOM 1587 C C . MET A 1 206 ? -8.225 8.461 13.984 1.00 98.19 206 MET A C 1
ATOM 1589 O O . MET A 1 206 ? -9.174 8.866 14.652 1.00 98.19 206 MET A O 1
ATOM 1593 N N . ALA A 1 207 ? -8.309 8.332 12.658 1.00 97.38 207 ALA A N 1
ATOM 1594 C CA . ALA A 1 207 ? -9.548 8.589 11.934 1.00 97.38 207 ALA A CA 1
ATOM 1595 C C . ALA A 1 207 ? -10.663 7.627 12.377 1.00 97.38 207 ALA A C 1
ATOM 1597 O O . ALA A 1 207 ? -11.801 8.053 12.577 1.00 97.38 207 ALA A O 1
ATOM 1598 N N . ASN A 1 208 ? -10.350 6.344 12.579 1.00 98.25 208 ASN A N 1
ATOM 1599 C CA . ASN A 1 208 ? -11.290 5.371 13.134 1.00 98.25 208 ASN A CA 1
ATOM 1600 C C . ASN A 1 208 ? -11.697 5.708 14.572 1.00 98.25 208 ASN A C 1
ATOM 1602 O O . ASN A 1 208 ? -12.886 5.636 14.871 1.00 98.25 208 ASN A O 1
ATOM 1606 N N . ASP A 1 209 ? -10.768 6.128 15.431 1.00 98.19 209 ASP A N 1
ATOM 1607 C CA . ASP A 1 209 ? -11.077 6.567 16.797 1.00 98.19 209 ASP A CA 1
ATOM 1608 C C . ASP A 1 209 ? -12.073 7.740 16.803 1.00 98.19 209 ASP A C 1
ATOM 1610 O O . ASP A 1 209 ? -13.146 7.658 17.406 1.00 98.19 209 ASP A O 1
ATOM 1614 N N . ALA A 1 210 ? -11.803 8.787 16.017 1.00 97.88 210 ALA A N 1
ATOM 1615 C CA . ALA A 1 210 ? -12.706 9.928 15.875 1.00 97.88 210 ALA A CA 1
ATOM 1616 C C . ALA A 1 210 ? -14.093 9.521 15.342 1.00 97.88 210 ALA A C 1
ATOM 1618 O O . ALA A 1 210 ? -15.120 10.047 15.778 1.00 97.88 210 ALA A O 1
ATOM 1619 N N . ARG A 1 211 ? -14.147 8.569 14.402 1.00 98.06 211 ARG A N 1
ATOM 1620 C CA . ARG A 1 211 ? -15.407 8.043 13.856 1.00 98.06 211 ARG A CA 1
ATOM 1621 C C . ARG A 1 211 ? -16.193 7.260 14.900 1.00 98.06 211 ARG A C 1
ATOM 1623 O O . ARG A 1 211 ? -17.386 7.515 15.048 1.00 98.06 211 ARG A O 1
ATOM 1630 N N . LEU A 1 212 ? -15.540 6.365 15.635 1.00 98.00 212 LEU A N 1
ATOM 1631 C CA . LEU A 1 212 ? -16.167 5.556 16.678 1.00 98.00 212 LEU A CA 1
ATOM 1632 C C . LEU A 1 212 ?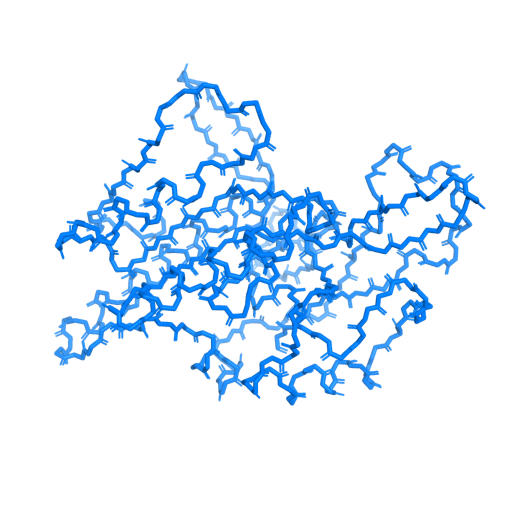 -16.706 6.432 17.816 1.00 98.00 212 LEU A C 1
ATOM 1634 O O . LEU A 1 212 ? -17.853 6.256 18.221 1.00 98.00 212 LEU A O 1
ATOM 1638 N N . ASN A 1 213 ? -15.948 7.448 18.239 1.00 98.00 213 ASN A N 1
ATOM 1639 C CA . ASN A 1 213 ? -16.397 8.440 19.224 1.00 98.00 213 ASN A CA 1
ATOM 1640 C C . ASN A 1 213 ? -17.613 9.255 18.742 1.00 98.00 213 ASN A C 1
ATOM 1642 O O . ASN A 1 213 ? -18.417 9.716 19.550 1.00 98.00 213 ASN A O 1
ATOM 1646 N N . ALA A 1 214 ? -17.790 9.390 17.426 1.00 98.44 214 ALA A N 1
ATOM 1647 C CA . ALA A 1 214 ? -18.958 10.012 16.804 1.00 98.44 214 ALA A CA 1
ATOM 1648 C C . ALA A 1 214 ? -20.085 9.016 16.449 1.00 98.44 214 ALA A C 1
ATOM 1650 O O . ALA A 1 214 ? -21.011 9.384 15.722 1.00 98.44 214 ALA A O 1
ATOM 1651 N N . GLY A 1 215 ? -20.010 7.755 16.892 1.00 98.19 215 GLY A N 1
ATOM 1652 C CA . GLY A 1 215 ? -21.000 6.716 16.581 1.00 98.19 215 GLY A CA 1
ATOM 1653 C C . GLY A 1 215 ? -21.028 6.287 15.107 1.00 98.19 215 GLY A C 1
ATOM 1654 O O . GLY A 1 215 ? -22.029 5.744 14.640 1.00 98.19 215 GLY A O 1
ATOM 1655 N N . LYS A 1 216 ? -19.958 6.552 14.349 1.00 98.12 216 LYS A N 1
ATOM 1656 C CA . LYS A 1 216 ? -19.815 6.171 12.937 1.00 98.12 216 LYS A CA 1
ATOM 1657 C C . LYS A 1 216 ? -19.066 4.839 12.809 1.00 98.12 216 LYS A C 1
ATOM 1659 O O . LYS A 1 216 ? -18.193 4.551 13.626 1.00 98.12 216 LYS A O 1
ATOM 1664 N N . PRO A 1 217 ? -19.339 4.046 11.756 1.00 97.25 217 PRO A N 1
ATOM 1665 C CA . PRO A 1 217 ? -18.566 2.837 11.485 1.00 97.25 217 PRO A CA 1
ATOM 1666 C C . PRO A 1 217 ? -17.114 3.184 11.144 1.00 97.25 217 PRO A C 1
ATOM 1668 O O . PRO A 1 217 ? -16.843 4.272 10.627 1.00 97.25 217 PRO A O 1
ATOM 1671 N N . VAL A 1 218 ? -16.194 2.248 11.370 1.00 97.94 218 VAL A N 1
ATOM 1672 C CA . VAL A 1 218 ? -14.796 2.342 10.912 1.00 97.94 218 VAL A CA 1
ATOM 1673 C C . VAL A 1 218 ? -14.698 2.469 9.384 1.00 97.94 218 VAL A C 1
ATOM 1675 O O . VAL A 1 218 ? -15.676 2.257 8.667 1.00 97.94 218 VAL A O 1
ATOM 1678 N N . LEU A 1 219 ? -13.527 2.863 8.883 1.00 97.12 219 LEU A N 1
ATOM 1679 C CA . LEU A 1 219 ? -13.259 3.074 7.458 1.00 97.12 219 LEU A CA 1
ATOM 1680 C C . LEU A 1 219 ? -13.323 1.772 6.643 1.00 97.12 219 LEU A C 1
ATOM 1682 O O . LEU A 1 219 ? -13.894 1.773 5.555 1.00 97.12 219 LEU A O 1
ATOM 1686 N N . GLY A 1 220 ? -12.768 0.673 7.166 1.00 97.56 220 GLY A N 1
ATOM 1687 C CA . GLY A 1 220 ? -12.691 -0.610 6.466 1.00 97.56 220 GLY A CA 1
ATOM 1688 C C . GLY A 1 220 ? -11.862 -0.540 5.185 1.00 97.56 220 GLY A C 1
ATOM 1689 O O . GLY A 1 220 ? -10.805 0.093 5.162 1.00 97.56 220 GLY A O 1
ATOM 1690 N N . PHE A 1 221 ? -12.319 -1.189 4.114 1.00 97.94 221 PHE A N 1
ATOM 1691 C CA . PHE A 1 221 ? -11.629 -1.126 2.827 1.00 97.94 221 PHE A CA 1
ATOM 1692 C C . PHE A 1 221 ? -11.615 0.313 2.279 1.00 97.94 221 PHE A C 1
ATOM 1694 O O . PHE A 1 221 ? -12.637 0.837 1.834 1.00 97.94 221 PHE A O 1
ATOM 1701 N N . PHE A 1 222 ? -10.443 0.951 2.336 1.00 96.00 222 PHE A N 1
ATOM 1702 C CA . PHE A 1 222 ? -10.305 2.404 2.232 1.00 96.00 222 PHE A CA 1
ATOM 1703 C C . PHE A 1 222 ? -10.242 2.931 0.790 1.00 96.00 222 PHE A C 1
ATOM 1705 O O . PHE A 1 222 ? -10.724 4.034 0.533 1.00 96.00 222 PHE A O 1
ATOM 1712 N N . ASN A 1 223 ? -9.726 2.146 -0.165 1.00 97.75 223 ASN A N 1
ATOM 1713 C CA . ASN A 1 223 ? -9.444 2.623 -1.529 1.00 97.75 223 ASN A CA 1
ATOM 1714 C C . ASN A 1 223 ? -10.649 3.289 -2.222 1.00 97.75 223 ASN A C 1
ATOM 1716 O O . ASN A 1 223 ? -10.487 4.386 -2.750 1.00 97.75 223 ASN A O 1
ATOM 1720 N N . PRO A 1 224 ? -11.880 2.735 -2.207 1.00 97.69 224 PRO A N 1
ATOM 1721 C CA . PRO A 1 224 ? -13.004 3.396 -2.871 1.00 97.69 224 PRO A CA 1
ATOM 1722 C C . PRO A 1 224 ? -13.320 4.785 -2.301 1.00 97.69 224 PRO A C 1
ATOM 1724 O O . PRO A 1 224 ? -13.673 5.690 -3.058 1.00 97.69 224 PRO A O 1
ATOM 1727 N N . LEU A 1 225 ? -13.187 4.962 -0.980 1.00 95.81 225 LEU A N 1
ATOM 1728 C CA . LEU A 1 225 ? -13.386 6.256 -0.325 1.00 95.81 225 LEU A CA 1
ATOM 1729 C C . LEU A 1 225 ? -12.285 7.239 -0.728 1.00 95.81 225 LEU A C 1
ATOM 1731 O O . LEU A 1 225 ? -12.593 8.380 -1.063 1.00 95.81 225 LEU A O 1
ATOM 1735 N N . LEU A 1 226 ? -11.038 6.771 -0.722 1.00 95.44 226 LEU A N 1
ATOM 1736 C CA . LEU A 1 226 ? -9.854 7.526 -1.110 1.00 95.44 226 LEU A CA 1
ATOM 1737 C C . LEU A 1 226 ? -9.957 8.074 -2.537 1.00 95.44 226 LEU A C 1
ATOM 1739 O O . LEU A 1 226 ? -9.941 9.286 -2.719 1.00 95.44 226 LEU A O 1
ATOM 1743 N N . TYR A 1 227 ? -10.153 7.207 -3.532 1.00 96.25 227 TYR A N 1
ATOM 1744 C CA . TYR A 1 227 ? -10.210 7.620 -4.940 1.00 96.25 227 TYR A CA 1
ATOM 1745 C C . TYR A 1 227 ? -11.420 8.508 -5.261 1.00 96.25 227 TYR A C 1
ATOM 1747 O O . TYR A 1 227 ? -11.403 9.253 -6.235 1.00 96.25 227 TYR A O 1
ATOM 1755 N N . SER A 1 228 ? -12.474 8.456 -4.440 1.00 96.44 228 SER A N 1
ATOM 1756 C CA . SER A 1 228 ? -13.621 9.364 -4.568 1.00 96.44 228 SER A CA 1
ATOM 1757 C C . SER A 1 228 ? -13.383 10.730 -3.909 1.00 96.44 228 SER A C 1
ATOM 1759 O O . SER A 1 228 ? -14.202 11.630 -4.080 1.00 96.44 228 SER A O 1
ATOM 1761 N N . ASN A 1 229 ? -12.320 10.880 -3.110 1.00 93.94 229 ASN A N 1
ATOM 1762 C CA . ASN A 1 229 ? -12.021 12.087 -2.338 1.00 93.94 229 ASN A CA 1
ATOM 1763 C C . ASN A 1 229 ? -10.512 12.424 -2.328 1.00 93.94 229 ASN A C 1
ATOM 1765 O O . ASN A 1 229 ? -9.959 12.636 -1.246 1.00 93.94 229 ASN A O 1
ATOM 1769 N N . PRO A 1 230 ? -9.830 12.503 -3.487 1.00 88.44 230 PRO A N 1
ATOM 1770 C CA . PRO A 1 230 ? -8.381 12.738 -3.535 1.00 88.44 230 PRO A CA 1
ATOM 1771 C C . PRO A 1 230 ? -7.963 14.067 -2.883 1.00 88.44 230 PRO A C 1
ATOM 1773 O O . PRO A 1 230 ? -6.890 14.169 -2.300 1.00 88.44 230 PRO A O 1
ATOM 1776 N N . GLN A 1 231 ? -8.855 15.064 -2.856 1.00 87.38 231 GLN A N 1
ATOM 1777 C CA . GLN A 1 231 ? -8.634 16.370 -2.227 1.00 87.38 231 GLN A CA 1
ATOM 1778 C C . GLN A 1 231 ? -8.397 16.327 -0.708 1.00 87.38 231 GLN A C 1
ATOM 1780 O O . GLN A 1 231 ? -8.106 17.361 -0.110 1.00 87.38 231 GLN A O 1
ATOM 1785 N N . MET A 1 232 ? -8.589 15.175 -0.056 1.00 90.06 232 MET A N 1
ATOM 1786 C CA . MET A 1 232 ? -8.265 15.019 1.366 1.00 90.06 232 MET A CA 1
ATOM 1787 C C . MET A 1 232 ? -6.761 14.849 1.623 1.00 90.06 232 MET A C 1
ATOM 1789 O O . MET A 1 232 ? -6.353 14.829 2.784 1.00 90.06 232 MET A O 1
ATOM 1793 N N . LEU A 1 233 ? -5.960 14.689 0.567 1.00 90.50 233 LEU A N 1
ATOM 1794 C CA . LEU A 1 233 ? -4.524 14.448 0.632 1.00 90.50 233 LEU A CA 1
ATOM 1795 C C . LEU A 1 233 ? -3.724 15.628 0.080 1.00 90.50 233 LEU A C 1
ATOM 1797 O O . LEU A 1 233 ? -4.235 16.471 -0.657 1.00 90.50 233 LEU A O 1
ATOM 1801 N N . PHE A 1 234 ? -2.445 15.661 0.447 1.00 87.94 234 PHE A N 1
ATOM 1802 C CA . PHE A 1 234 ? -1.456 16.523 -0.183 1.00 87.94 234 PHE A CA 1
ATOM 1803 C C . PHE A 1 234 ? -1.021 15.913 -1.525 1.00 87.94 234 PHE A C 1
ATOM 1805 O O . PHE A 1 234 ? -0.658 14.738 -1.574 1.00 87.94 234 PHE A O 1
ATOM 1812 N N . ASP A 1 235 ? -1.059 16.704 -2.599 1.00 88.69 235 ASP A N 1
ATOM 1813 C CA . ASP A 1 235 ? -0.645 16.271 -3.937 1.00 88.69 235 ASP A CA 1
ATOM 1814 C C . ASP A 1 235 ? 0.869 16.445 -4.136 1.00 88.69 235 ASP A C 1
ATOM 1816 O O . ASP A 1 235 ? 1.407 17.559 -4.152 1.00 88.69 235 ASP A O 1
ATOM 1820 N N . VAL A 1 236 ? 1.558 15.320 -4.315 1.00 85.12 236 VAL A N 1
ATOM 1821 C CA . VAL A 1 236 ? 3.001 15.257 -4.546 1.00 85.12 236 VAL A CA 1
ATOM 1822 C C . VAL A 1 236 ? 3.276 15.481 -6.034 1.00 85.12 236 VAL A C 1
ATOM 1824 O O . VAL A 1 236 ? 3.417 14.551 -6.822 1.00 85.12 236 VAL A O 1
ATOM 1827 N N . SER A 1 237 ? 3.366 16.751 -6.426 1.00 72.50 237 SER A N 1
ATOM 1828 C CA . SER A 1 237 ? 3.503 17.160 -7.834 1.00 72.50 237 SER A CA 1
ATOM 1829 C C . SER A 1 237 ? 4.948 17.234 -8.351 1.00 72.50 237 SER A C 1
ATOM 1831 O O . SER A 1 237 ? 5.171 17.280 -9.563 1.00 72.50 237 SER A O 1
ATOM 1833 N N . SER A 1 238 ? 5.946 17.228 -7.459 1.00 56.59 238 SER A N 1
ATOM 1834 C CA . SER A 1 238 ? 7.364 17.135 -7.827 1.00 56.59 238 SER A CA 1
ATOM 1835 C C . SER A 1 238 ? 7.874 15.740 -7.503 1.00 56.59 238 SER A C 1
ATOM 1837 O O . SER A 1 238 ? 7.801 15.286 -6.363 1.00 56.59 238 SER A O 1
ATOM 1839 N N . ILE A 1 239 ? 8.318 15.015 -8.521 1.00 53.53 239 ILE A N 1
ATOM 1840 C CA . ILE A 1 239 ? 8.630 13.602 -8.377 1.00 53.53 239 ILE A CA 1
ATOM 1841 C C . ILE A 1 239 ? 9.996 13.323 -8.997 1.00 53.53 239 ILE A C 1
ATOM 1843 O O . ILE A 1 239 ? 10.294 13.806 -10.087 1.00 53.53 239 ILE A O 1
ATOM 1847 N N . SER A 1 240 ? 10.798 12.519 -8.304 1.00 40.66 240 SER A N 1
ATOM 1848 C CA . SER A 1 240 ? 11.815 11.671 -8.906 1.00 40.66 240 SER A CA 1
ATOM 1849 C C . SER A 1 240 ? 11.495 10.233 -8.477 1.00 40.66 240 SER A C 1
ATOM 1851 O O . SER A 1 240 ? 11.297 9.963 -7.299 1.00 40.66 240 SER A O 1
ATOM 1853 N N . HIS A 1 241 ? 11.309 9.332 -9.443 1.00 43.59 241 HIS A N 1
ATOM 1854 C CA . HIS A 1 241 ? 11.581 7.917 -9.200 1.00 43.59 241 HIS A CA 1
ATOM 1855 C C . HIS A 1 241 ? 12.878 7.635 -9.928 1.00 43.59 241 HIS A C 1
ATOM 1857 O O . HIS A 1 241 ? 13.008 7.957 -11.115 1.00 43.59 241 HIS A O 1
ATOM 1863 N N . SER A 1 242 ? 13.810 6.985 -9.248 1.00 37.38 242 SER A N 1
ATOM 1864 C CA . SER A 1 242 ? 14.871 6.284 -9.941 1.00 37.38 242 SER A CA 1
ATOM 1865 C C . SER A 1 242 ? 14.333 4.912 -10.331 1.00 37.38 242 SER A C 1
ATOM 1867 O O . SER A 1 242 ? 13.852 4.167 -9.487 1.00 37.38 242 SER A O 1
ATOM 1869 N N . PHE A 1 243 ? 14.420 4.544 -11.605 1.00 42.53 243 PHE A N 1
ATOM 1870 C CA . PHE A 1 243 ? 14.052 3.195 -12.058 1.00 42.53 243 PHE A CA 1
ATOM 1871 C C . PHE A 1 243 ? 15.013 2.091 -11.570 1.00 42.53 243 PHE A C 1
ATOM 1873 O O . PHE A 1 243 ? 14.931 0.963 -12.045 1.00 42.53 243 PHE A O 1
ATOM 1880 N N . PHE A 1 244 ? 15.982 2.420 -10.707 1.00 39.41 244 PHE A N 1
ATOM 1881 C CA . PHE A 1 244 ? 17.135 1.573 -10.419 1.00 39.41 244 PHE A CA 1
ATOM 1882 C C . PHE A 1 244 ? 17.706 1.840 -9.028 1.00 39.41 244 PHE A C 1
ATOM 1884 O O . PHE A 1 244 ? 17.989 2.994 -8.691 1.00 39.41 244 PHE A O 1
ATOM 1891 N N . SER A 1 245 ? 18.037 0.766 -8.306 1.00 38.03 245 SER A N 1
ATOM 1892 C CA . SER A 1 245 ? 18.992 0.817 -7.198 1.00 38.03 245 SER A CA 1
ATOM 1893 C C . SER A 1 245 ? 20.337 1.395 -7.685 1.00 38.03 245 SER A C 1
ATOM 1895 O O . SER A 1 245 ? 20.706 1.272 -8.860 1.00 38.03 245 SER A O 1
ATOM 1897 N N . ALA A 1 246 ? 21.130 2.002 -6.796 1.00 39.00 246 ALA A N 1
ATOM 1898 C CA . ALA A 1 246 ? 22.441 2.566 -7.153 1.00 39.00 246 ALA A CA 1
ATOM 1899 C C . ALA A 1 246 ? 23.410 1.542 -7.797 1.00 39.00 246 ALA A C 1
ATOM 1901 O O . ALA A 1 246 ? 24.368 1.934 -8.469 1.00 39.00 246 ALA A O 1
ATOM 1902 N N . GLN A 1 247 ? 23.179 0.232 -7.624 1.00 35.72 247 GLN A N 1
ATOM 1903 C CA . GLN A 1 247 ? 23.995 -0.814 -8.244 1.00 35.72 247 GLN A CA 1
ATOM 1904 C C . GLN A 1 247 ? 23.648 -1.058 -9.724 1.00 35.72 247 GLN A C 1
ATOM 1906 O O . GLN A 1 247 ? 24.572 -1.341 -10.501 1.00 35.72 247 GLN A O 1
ATOM 1911 N N . ASP A 1 248 ? 22.387 -0.859 -10.124 1.00 41.69 248 ASP A N 1
ATOM 1912 C CA . ASP A 1 248 ? 21.856 -1.176 -11.462 1.00 41.69 248 ASP A CA 1
ATOM 1913 C C . ASP A 1 248 ? 21.981 -0.027 -12.475 1.00 41.69 248 ASP A C 1
ATOM 1915 O O . ASP A 1 248 ? 21.979 -0.240 -13.690 1.00 41.69 248 ASP A O 1
ATOM 1919 N N . GLN A 1 249 ? 22.217 1.199 -11.999 1.00 41.00 249 GLN A N 1
ATOM 1920 C CA . GLN A 1 249 ? 22.396 2.396 -12.837 1.00 41.00 249 GLN A CA 1
ATOM 1921 C C . GLN A 1 249 ? 23.617 2.348 -13.779 1.00 41.00 249 GLN A C 1
ATOM 1923 O O . GLN A 1 249 ? 23.760 3.201 -14.659 1.00 41.00 249 GLN A O 1
ATOM 1928 N N . ARG A 1 250 ? 24.523 1.372 -13.622 1.00 43.75 250 ARG A N 1
ATOM 1929 C CA . ARG A 1 250 ? 25.759 1.276 -14.421 1.00 43.75 250 ARG A CA 1
ATOM 1930 C C . ARG A 1 250 ? 25.542 0.808 -15.865 1.00 43.75 250 ARG A C 1
ATOM 1932 O O . ARG A 1 250 ? 26.406 1.083 -16.692 1.00 43.75 250 ARG A O 1
ATOM 1939 N N . ASN A 1 251 ? 24.410 0.171 -16.179 1.00 41.75 251 ASN A N 1
ATOM 1940 C CA . ASN A 1 251 ? 24.210 -0.509 -17.468 1.00 41.75 251 ASN A CA 1
ATOM 1941 C C . ASN A 1 251 ? 23.089 0.073 -18.355 1.00 41.75 251 ASN A C 1
ATOM 1943 O O . ASN A 1 251 ? 22.870 -0.442 -19.450 1.00 41.75 251 ASN A O 1
ATOM 1947 N N . PHE A 1 252 ? 22.407 1.150 -17.943 1.00 40.72 252 PHE A N 1
ATOM 1948 C CA . PHE A 1 252 ? 21.294 1.742 -18.703 1.00 40.72 252 PHE A CA 1
ATOM 1949 C C . PHE A 1 252 ? 21.660 3.077 -19.389 1.00 40.72 252 PHE A C 1
ATOM 1951 O O . PHE A 1 252 ? 22.363 3.912 -18.809 1.00 40.72 252 PHE A O 1
ATOM 1958 N N . PRO A 1 253 ? 21.155 3.360 -20.609 1.00 36.72 253 PRO A N 1
ATOM 1959 C CA . PRO A 1 253 ? 21.276 4.680 -21.220 1.00 36.72 253 PRO A CA 1
ATOM 1960 C C . PRO A 1 253 ? 20.465 5.719 -20.428 1.00 36.72 253 PRO A C 1
ATOM 1962 O O . PRO A 1 253 ? 19.237 5.671 -20.375 1.00 36.72 253 PRO A O 1
ATOM 1965 N N . ARG A 1 254 ? 21.160 6.716 -19.859 1.00 34.50 254 ARG A N 1
ATOM 1966 C CA . ARG A 1 254 ? 20.640 7.712 -18.892 1.00 34.50 254 ARG A CA 1
ATOM 1967 C C . ARG A 1 254 ? 19.400 8.528 -19.307 1.00 34.50 254 ARG A C 1
ATOM 1969 O O . ARG A 1 254 ? 18.877 9.281 -18.497 1.00 34.50 254 ARG A O 1
ATOM 1976 N N . LYS A 1 255 ? 18.931 8.428 -20.555 1.00 31.14 255 LYS A N 1
ATOM 1977 C CA . LYS A 1 255 ? 17.823 9.237 -21.101 1.00 31.14 255 LYS A CA 1
ATOM 1978 C C . LYS A 1 255 ? 16.419 8.675 -20.843 1.00 31.14 255 LYS A C 1
ATOM 1980 O O . LYS A 1 255 ? 15.460 9.384 -21.110 1.00 31.14 255 LYS A O 1
ATOM 1985 N N . GLN A 1 256 ? 16.288 7.445 -20.342 1.00 33.25 256 GLN A N 1
ATOM 1986 C CA . GLN A 1 256 ? 14.988 6.825 -20.030 1.00 33.25 256 GLN A CA 1
ATOM 1987 C C . GLN A 1 256 ? 14.682 6.797 -18.521 1.00 33.25 256 GLN A C 1
ATOM 1989 O O . GLN A 1 256 ? 13.741 6.135 -18.112 1.00 33.25 256 GLN A O 1
ATOM 1994 N N . LEU A 1 257 ? 15.473 7.512 -17.706 1.00 30.97 257 LEU A N 1
ATOM 1995 C CA . LEU A 1 257 ? 15.534 7.382 -16.244 1.00 30.97 257 LEU A CA 1
ATOM 1996 C C . LEU A 1 257 ? 14.537 8.233 -15.437 1.00 30.97 257 LEU A C 1
ATOM 1998 O O . LEU A 1 257 ? 14.586 8.203 -14.214 1.00 30.97 257 LEU A O 1
ATOM 2002 N N . THR A 1 258 ? 13.635 8.972 -16.083 1.00 29.61 258 THR A N 1
ATOM 2003 C CA . THR A 1 258 ? 12.659 9.826 -15.389 1.00 29.61 258 THR A CA 1
ATOM 2004 C C . THR A 1 258 ? 11.232 9.569 -15.882 1.00 29.61 258 THR A C 1
ATOM 2006 O O . THR A 1 258 ? 10.752 10.254 -16.786 1.00 29.61 258 THR A O 1
ATOM 2009 N N . SER A 1 259 ? 10.539 8.580 -15.321 1.00 33.59 259 SER A N 1
ATOM 2010 C CA . SER A 1 259 ? 9.074 8.529 -15.388 1.00 33.59 259 SER A CA 1
ATOM 2011 C C . SER A 1 259 ? 8.527 8.219 -14.006 1.00 33.59 259 SER A C 1
ATOM 2013 O O . SER A 1 259 ? 9.093 7.408 -13.279 1.00 33.59 259 SER A O 1
ATOM 2015 N N . HIS A 1 260 ? 7.449 8.900 -13.656 1.00 40.81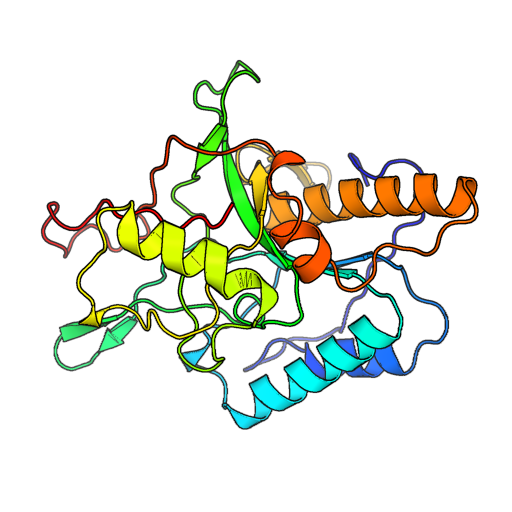 260 HIS A N 1
ATOM 2016 C CA . HIS A 1 260 ? 6.978 9.069 -12.291 1.00 40.81 260 HIS A CA 1
ATOM 2017 C C . HIS A 1 260 ? 5.664 8.312 -12.128 1.00 40.81 260 HIS A C 1
ATOM 2019 O O . HIS A 1 260 ? 4.754 8.610 -12.893 1.00 40.81 260 HIS A O 1
ATOM 2025 N N . MET A 1 261 ? 5.538 7.364 -11.195 1.00 38.62 261 MET A N 1
ATOM 2026 C CA . MET A 1 261 ? 4.278 6.652 -10.922 1.00 38.62 261 MET A CA 1
ATOM 2027 C C . MET A 1 261 ? 3.799 6.968 -9.507 1.00 38.62 261 MET A C 1
ATOM 2029 O O . MET A 1 261 ? 4.118 6.258 -8.562 1.00 38.62 261 MET A O 1
ATOM 2033 N N . TYR A 1 262 ? 2.982 8.014 -9.384 1.00 39.62 262 TYR A N 1
ATOM 2034 C CA . TYR A 1 262 ? 2.120 8.205 -8.222 1.00 39.62 262 TYR A CA 1
ATOM 2035 C C . TYR A 1 262 ? 0.683 8.353 -8.698 1.00 39.62 262 TYR A C 1
ATOM 2037 O O . TYR A 1 262 ? 0.407 9.077 -9.658 1.00 39.62 262 TYR A O 1
ATOM 2045 N N . PHE A 1 263 ? -0.222 7.653 -8.024 1.00 40.25 263 PHE A N 1
ATOM 2046 C CA . PHE A 1 263 ? -1.651 7.876 -8.148 1.00 40.25 263 PHE A CA 1
ATOM 2047 C C . PHE A 1 263 ? -2.084 8.629 -6.892 1.00 40.25 263 PHE A C 1
ATOM 2049 O O . PHE A 1 263 ? -2.106 8.049 -5.811 1.00 40.25 263 PHE A O 1
ATOM 2056 N N . VAL A 1 264 ? -2.376 9.920 -7.046 1.00 36.94 264 VAL A N 1
ATOM 2057 C CA . VAL A 1 264 ? -3.149 10.732 -6.097 1.00 36.94 264 VAL A CA 1
ATOM 2058 C C . VAL A 1 264 ? -4.255 11.411 -6.892 1.00 36.94 264 VAL A C 1
ATOM 2060 O O . VAL A 1 264 ? -3.954 11.912 -8.000 1.00 36.94 264 VAL A O 1
#

Radius of gyration: 18.23 Å; Cα contacts (8 Å, |Δi|>4): 521; chains: 1; bounding box: 47×44×47 Å

Sequence (264 aa):
MSIGSNIPTWFWSTGGLHEGQEPFLEFLQDLSDTSVVPYVISISYGDHERTLSVEYMKRINVEFQKAGVRGLTIVFASGDDGAGCHRFEDESYTFEPDFPASSPYVTTVGGTTFTDVFTDTNEKGNDISGGGFSNVFPSPKYQKEAVASYLKNVTLPDAKYFNPTNRAYPDISAMSDDFWIIINRLLMNVAGTSAATPVVAGILSMANDARLNAGKPVLGFFNPLLYSNPQMLFDVSSISHSFFSAQDQRNFPRKQLTSHMYFV

pLDDT: mean 87.51, std 17.72, range [29.61, 98.75]

InterPro domains:
  IPR000209 Peptidase S8/S53 domain [PF00082] (39-208)
  IPR023828 Peptidase S8, subtilisin, Ser-active site [PS00138] (192-202)
  IPR030400 Sedolisin domain [cd04056] (1-231)
  IPR036852 Peptidase S8/S53 domain superfamily [G3DSA:3.40.50.200] (1-257)
  IPR036852 Peptidase S8/S53 domain superfamily [SSF52743] (5-229)
  IPR050819 Tripeptidyl-peptidase I and related peptidases [PTHR14218] (1-242)

Foldseek 3Di:
DVLLPPFDDDDDDDDDDDPQDDCLVVVLVVVLVDPDDDQEAFEEDWDFLVSDDLVVLVVSLVSLVSQLVVNHAYEYEFFQQFQDWDADPVRDIAGTGIPPQQRPSHQYEWAWDDPDNPDPPAIAGDQRTHWAFDPRAFDDPLCVVLLVVLVVPWDDFDCVHHDSGGRIDNLYYDHFAQDWDADPNDTDTGGGSSVGRVSVSSVLSVVQVVQVVVVHHRCRRPNNVCSVCVVVDDDNPHYAHANGDPVPVPPDDPPRGGTGGDRD

Solvent-accessible surface area (backbone atoms only — not comparable to full-atom values): 14854 Å² total; per-residue (Å²): 94,82,72,19,50,99,52,94,80,87,88,86,79,85,85,79,87,68,94,82,59,80,64,56,65,59,53,46,49,53,55,71,74,42,90,82,71,75,56,56,44,61,42,70,70,72,45,54,45,83,82,52,55,71,68,57,55,52,51,50,51,51,48,35,45,56,40,30,77,72,40,25,24,46,34,24,17,21,42,60,46,9,33,27,73,42,74,47,96,86,73,49,65,30,50,42,35,35,31,62,32,37,42,90,65,48,41,12,18,11,19,20,32,55,78,43,94,89,47,98,80,50,60,22,41,27,39,38,26,8,23,39,32,20,92,82,40,66,47,48,81,61,48,50,67,61,53,58,48,50,73,70,75,53,70,73,67,69,69,81,34,52,42,92,70,22,18,64,28,16,61,43,67,32,61,17,53,82,41,79,45,74,58,97,89,37,84,42,76,46,67,31,10,60,58,10,20,49,46,51,38,12,52,54,43,48,53,28,50,57,27,48,78,68,77,40,76,61,75,16,57,48,57,58,61,43,61,76,42,52,85,82,54,86,80,67,82,48,69,48,30,35,60,47,54,88,82,59,60,81,81,59,78,81,86,76,49,76,45,69,64,76,50,117

Secondary structure (DSSP, 8-state):
--SSTTS--------S--SSS-THHHHHHHHHH-SS--SEEEE---EEGGGS-HHHHHHHHHHHHHHHHTT-EEEEE--SSTT--EEPTTS-EE---EETTT-TTSEEEEEEEEEETTEEEEEEE-TT---EEEEEEEPPGGGHHHHHHHHHHS-PPPGGG--TTEEEE-SEEEE-SSEEEEETTEEEEE-SHHHHHHHHHHHHHHHHHHHHHTTPPP--S-HHHHHT-GGGS----S----SS-TTGGGSS-GGG--------

Organism: Branchiostoma lanceolatum (NCBI:txid7740)

Nearest PDB structures (foldseek):
  3edy-assembly1_A  TM=9.636E-01  e=8.753E-29  Homo sapiens
  3ee6-assembly1_A  TM=9.286E-01  e=4.268E-28  Homo sapiens
  1sio-assembly3_C  TM=8.071E-01  e=1.906E-15  Alicyclobacillus sendaiensis
  1t1g-assembly1_A  TM=7.593E-01  e=7.189E-16  Bacillus sp. MN-32
  4ne7-assembly1_A-2  TM=7.572E-01  e=2.153E-15  Alicyclobacillus sendaiensis

Mean predicted aligned error: 6.7 Å